Protein AF-A0A934IL22-F1 (afdb_monomer_lite)

Structure (mmCIF, N/CA/C/O backbone):
data_AF-A0A934IL22-F1
#
_entry.id   AF-A0A934IL22-F1
#
loop_
_atom_site.group_PDB
_atom_site.id
_atom_site.type_symbol
_atom_site.label_atom_id
_atom_site.label_alt_id
_atom_site.label_comp_id
_atom_site.label_asym_id
_atom_site.label_entity_id
_atom_site.label_seq_id
_atom_site.pdbx_PDB_ins_code
_atom_site.Cartn_x
_atom_site.Cartn_y
_atom_site.Cartn_z
_atom_site.occupancy
_atom_site.B_iso_or_equiv
_atom_site.auth_seq_id
_atom_site.auth_comp_id
_atom_site.auth_asym_id
_atom_site.auth_atom_id
_atom_site.pdbx_PDB_model_num
ATOM 1 N N . MET A 1 1 ? 24.265 -14.002 3.314 1.00 48.09 1 MET A N 1
ATOM 2 C CA . MET A 1 1 ? 24.593 -12.828 2.466 1.00 48.09 1 MET A CA 1
ATOM 3 C C . MET A 1 1 ? 25.956 -12.951 1.772 1.00 48.09 1 MET A C 1
ATOM 5 O O . MET A 1 1 ? 25.977 -12.893 0.552 1.00 48.09 1 MET A O 1
ATOM 9 N N . GLN A 1 2 ? 27.071 -13.198 2.483 1.00 45.34 2 GLN A N 1
ATOM 10 C CA . GLN A 1 2 ? 28.374 -13.521 1.853 1.00 45.34 2 GLN A CA 1
ATOM 11 C C . GLN A 1 2 ? 28.304 -14.741 0.919 1.00 45.34 2 GLN A C 1
ATOM 13 O O . GLN A 1 2 ? 28.899 -14.715 -0.148 1.00 45.34 2 GLN A O 1
ATOM 18 N N . LEU A 1 3 ? 27.494 -15.749 1.262 1.00 48.72 3 LEU A N 1
ATOM 19 C CA . LEU A 1 3 ? 27.274 -16.942 0.437 1.00 48.72 3 LEU A CA 1
ATOM 20 C C . LEU A 1 3 ? 26.766 -16.631 -0.985 1.00 48.72 3 LEU A C 1
ATOM 22 O O . LEU A 1 3 ? 27.136 -17.321 -1.919 1.00 48.72 3 LEU A O 1
ATOM 26 N N . VAL A 1 4 ? 25.944 -15.588 -1.161 1.00 52.88 4 VAL A N 1
ATOM 27 C CA . VAL A 1 4 ? 25.377 -15.212 -2.473 1.00 52.88 4 VAL A CA 1
ATOM 28 C C . VAL A 1 4 ? 26.446 -14.586 -3.356 1.00 52.88 4 VAL A C 1
ATOM 30 O O . VAL A 1 4 ? 26.585 -14.950 -4.514 1.00 52.88 4 VAL A O 1
ATOM 33 N N . LEU A 1 5 ? 27.239 -13.676 -2.787 1.00 53.53 5 LEU A N 1
ATOM 34 C CA . LEU A 1 5 ? 28.372 -13.072 -3.486 1.00 53.53 5 LEU A CA 1
ATOM 35 C C . LEU A 1 5 ? 29.451 -14.119 -3.793 1.00 53.53 5 LEU A C 1
ATOM 37 O O . LEU A 1 5 ? 30.039 -14.072 -4.864 1.00 53.53 5 LEU A O 1
ATOM 41 N N . LEU A 1 6 ? 29.656 -15.094 -2.899 1.00 52.53 6 LEU A N 1
ATOM 42 C CA . LEU A 1 6 ? 30.545 -16.236 -3.117 1.00 52.53 6 LEU A CA 1
ATOM 43 C C . LEU A 1 6 ? 30.016 -17.198 -4.189 1.00 52.53 6 LEU A C 1
ATOM 45 O O . LEU A 1 6 ? 30.806 -17.669 -4.991 1.00 52.53 6 LEU A O 1
ATOM 49 N N . LEU A 1 7 ? 28.706 -17.457 -4.254 1.00 57.16 7 LEU A N 1
ATOM 50 C CA . LEU A 1 7 ? 28.081 -18.263 -5.311 1.00 57.16 7 LEU A CA 1
ATOM 51 C C . LEU A 1 7 ? 28.159 -17.568 -6.671 1.00 57.16 7 LEU A C 1
ATOM 53 O O . LEU A 1 7 ? 28.511 -18.207 -7.654 1.00 57.16 7 LEU A O 1
ATOM 57 N N . LEU A 1 8 ? 27.896 -16.260 -6.724 1.00 55.22 8 LEU A N 1
ATOM 58 C CA . LEU A 1 8 ? 28.076 -15.469 -7.941 1.00 55.22 8 LEU A CA 1
ATOM 59 C C . LEU A 1 8 ? 29.547 -15.443 -8.377 1.00 55.22 8 LEU A C 1
ATOM 61 O O . LEU A 1 8 ? 29.823 -15.601 -9.559 1.00 55.22 8 LEU A O 1
ATOM 65 N N . ALA A 1 9 ? 30.489 -15.312 -7.438 1.00 52.12 9 ALA A N 1
ATOM 66 C CA . ALA A 1 9 ? 31.923 -15.368 -7.721 1.00 52.12 9 ALA A CA 1
ATOM 67 C C . ALA A 1 9 ? 32.401 -16.775 -8.133 1.00 52.12 9 ALA A C 1
ATOM 69 O O . ALA A 1 9 ? 33.279 -16.892 -8.983 1.00 52.12 9 ALA A O 1
ATOM 70 N N . ALA A 1 10 ? 31.818 -17.838 -7.570 1.00 56.34 10 ALA A N 1
ATOM 71 C CA . ALA A 1 10 ? 32.121 -19.225 -7.920 1.00 56.34 10 ALA A CA 1
ATOM 72 C C . ALA A 1 10 ? 31.574 -19.599 -9.306 1.00 56.34 10 ALA A C 1
ATOM 74 O O . ALA A 1 10 ? 32.264 -20.264 -10.070 1.00 56.34 10 ALA A O 1
ATOM 75 N N . LEU A 1 11 ? 30.378 -19.118 -9.662 1.00 58.38 11 LEU A N 1
ATOM 76 C CA . LEU A 1 11 ? 29.812 -19.232 -11.013 1.00 58.38 11 LEU A CA 1
ATOM 77 C C . LEU A 1 11 ? 30.555 -18.350 -12.034 1.00 58.38 11 LEU A C 1
ATOM 79 O O . LEU A 1 11 ? 30.524 -18.627 -13.228 1.00 58.38 11 LEU A O 1
ATOM 83 N N . TRP A 1 12 ? 31.241 -17.300 -11.569 1.00 50.34 12 TRP A N 1
ATOM 84 C CA . TRP A 1 12 ? 32.085 -16.414 -12.379 1.00 50.34 12 TRP A CA 1
ATOM 85 C C . TRP A 1 12 ? 33.513 -16.933 -12.588 1.00 50.34 12 TRP A C 1
ATOM 87 O O . TRP A 1 12 ? 34.281 -16.293 -13.307 1.00 50.34 12 TRP A O 1
ATOM 97 N N . GLN A 1 13 ? 33.888 -18.100 -12.045 1.00 51.50 13 GLN A N 1
ATOM 98 C CA . GLN A 1 13 ? 35.025 -18.832 -12.605 1.00 51.50 13 GLN A CA 1
ATOM 99 C C . GLN A 1 13 ? 34.630 -19.262 -14.020 1.00 51.50 13 GLN A C 1
ATOM 101 O O . GLN A 1 13 ? 34.059 -20.326 -14.241 1.00 51.50 13 GLN A O 1
ATOM 106 N N . GLY A 1 14 ? 34.836 -18.337 -14.960 1.00 44.56 14 GLY A N 1
ATOM 107 C CA . GLY A 1 14 ? 34.464 -18.462 -16.354 1.00 44.56 14 GLY A CA 1
ATOM 108 C C . GLY A 1 14 ? 35.185 -19.627 -17.027 1.00 44.56 14 GLY A C 1
ATOM 109 O O . GLY A 1 14 ? 35.923 -20.371 -16.381 1.00 44.56 14 GLY A O 1
ATOM 110 N N . PRO A 1 15 ? 35.000 -19.788 -18.343 1.00 43.44 15 PRO A N 1
ATOM 111 C CA . PRO A 1 15 ? 35.630 -20.847 -19.109 1.00 43.44 15 PRO A CA 1
ATOM 112 C C . PRO A 1 15 ? 37.136 -20.572 -19.196 1.00 43.44 15 PRO A C 1
ATOM 114 O O . PRO A 1 15 ? 37.643 -20.100 -20.210 1.00 43.44 15 PRO A O 1
ATOM 117 N N . THR A 1 16 ? 37.891 -20.871 -18.142 1.00 44.62 16 THR A N 1
ATOM 118 C CA . THR A 1 16 ? 39.264 -21.303 -18.352 1.00 44.62 16 THR A CA 1
ATOM 119 C C . THR A 1 16 ? 39.123 -22.547 -19.222 1.00 44.62 16 THR A C 1
ATOM 121 O O . THR A 1 16 ? 38.322 -23.427 -18.920 1.00 44.62 16 THR A O 1
ATOM 124 N N . GLY A 1 17 ? 39.764 -22.551 -20.391 1.00 45.19 17 GLY A N 1
ATOM 125 C CA . GLY A 1 17 ? 39.575 -23.528 -21.473 1.00 45.19 17 GLY A CA 1
ATOM 126 C C . GLY A 1 17 ? 39.988 -24.967 -21.140 1.00 45.19 17 GLY A C 1
ATOM 127 O O . GLY A 1 17 ? 40.433 -25.699 -22.015 1.00 45.19 17 GLY A O 1
ATOM 128 N N . ILE A 1 18 ? 39.857 -25.373 -19.884 1.00 45.88 18 ILE A N 1
ATOM 129 C CA . ILE A 1 18 ? 39.982 -26.731 -19.401 1.00 45.88 18 ILE A CA 1
ATOM 130 C C . ILE A 1 18 ? 38.549 -27.223 -19.225 1.00 45.88 18 ILE A C 1
ATOM 132 O O . ILE A 1 18 ? 37.890 -26.949 -18.223 1.00 45.88 18 ILE A O 1
ATOM 136 N N . ALA A 1 19 ? 38.039 -27.907 -20.248 1.00 49.69 19 ALA A N 1
ATOM 137 C CA . ALA A 1 19 ? 36.803 -28.661 -20.135 1.00 49.69 19 ALA A CA 1
ATOM 138 C C . ALA A 1 19 ? 37.036 -29.791 -19.127 1.00 49.69 19 ALA A C 1
ATOM 140 O O . ALA A 1 19 ? 37.447 -30.886 -19.498 1.00 49.69 19 ALA A O 1
ATOM 141 N N . ASP A 1 20 ? 36.828 -29.503 -17.844 1.00 59.88 20 ASP A N 1
ATOM 142 C CA . ASP A 1 20 ? 36.813 -30.527 -16.815 1.00 59.88 20 ASP A CA 1
ATOM 143 C C . ASP A 1 20 ? 35.607 -31.446 -17.101 1.00 59.88 20 ASP A C 1
ATOM 145 O O . ASP A 1 20 ? 34.454 -30.988 -17.065 1.00 59.88 20 ASP A O 1
ATOM 149 N N . PRO A 1 21 ? 35.835 -32.733 -17.420 1.00 60.12 21 PRO A N 1
ATOM 150 C CA . PRO A 1 21 ? 34.756 -33.666 -17.714 1.00 60.12 21 PRO A CA 1
ATOM 151 C C . PRO A 1 21 ? 33.784 -33.827 -16.535 1.00 60.12 21 PRO A C 1
ATOM 153 O O . PRO A 1 21 ? 32.601 -34.094 -16.754 1.00 60.12 21 PRO A O 1
ATOM 156 N N . GLY A 1 22 ? 34.231 -33.585 -15.298 1.00 55.22 22 GLY A N 1
ATOM 157 C CA . GLY A 1 22 ? 33.376 -33.542 -14.114 1.00 55.22 22 GLY A CA 1
ATOM 158 C C . GLY A 1 22 ? 32.386 -32.375 -14.136 1.00 55.22 22 GLY A C 1
ATOM 159 O O . GLY A 1 22 ? 31.207 -32.557 -13.824 1.00 55.22 22 GLY A O 1
ATOM 160 N N . VAL A 1 23 ? 32.817 -31.194 -14.587 1.00 55.00 23 VAL A N 1
ATOM 161 C CA . VAL A 1 23 ? 31.949 -30.011 -14.731 1.00 55.00 23 VAL A CA 1
ATOM 162 C C . VAL A 1 23 ? 30.962 -30.195 -15.885 1.00 55.00 23 VAL A C 1
ATOM 164 O O . VAL A 1 23 ? 29.787 -29.848 -15.752 1.00 55.00 23 VAL A O 1
ATOM 167 N N . ALA A 1 24 ? 31.393 -30.796 -16.997 1.00 55.09 24 ALA A N 1
ATOM 168 C CA . ALA A 1 24 ? 30.514 -31.111 -18.124 1.00 55.09 24 ALA A CA 1
ATOM 169 C C . ALA A 1 24 ? 29.424 -32.133 -17.744 1.00 55.09 24 ALA A C 1
ATOM 171 O O . ALA A 1 24 ? 28.245 -31.924 -18.040 1.00 55.09 24 ALA A O 1
ATOM 172 N N . ALA A 1 25 ? 29.790 -33.200 -17.025 1.00 58.78 25 ALA A N 1
ATOM 173 C CA . ALA A 1 25 ? 28.846 -34.204 -16.537 1.00 58.78 25 ALA A CA 1
ATOM 174 C C . ALA A 1 25 ? 27.862 -33.628 -15.503 1.00 58.78 25 ALA A C 1
ATOM 176 O O . ALA A 1 25 ? 26.666 -33.928 -15.546 1.00 58.78 25 ALA A O 1
ATOM 177 N N . ALA A 1 26 ? 28.332 -32.752 -14.609 1.00 49.19 26 ALA A N 1
ATOM 178 C CA . ALA A 1 26 ? 27.467 -32.031 -13.680 1.00 49.19 26 ALA A CA 1
ATOM 179 C C . ALA A 1 26 ? 26.486 -31.110 -14.426 1.00 49.19 26 ALA A C 1
ATOM 181 O O . ALA A 1 26 ? 25.283 -31.171 -14.175 1.00 49.19 26 ALA A O 1
ATOM 182 N N . ARG A 1 27 ? 26.957 -30.321 -15.402 1.00 57.59 27 ARG A N 1
ATOM 183 C CA . ARG A 1 27 ? 26.096 -29.464 -16.238 1.00 57.59 27 ARG A CA 1
ATOM 184 C C . ARG A 1 27 ? 25.011 -30.261 -16.959 1.00 57.59 27 ARG A C 1
ATOM 186 O O . ARG A 1 27 ? 23.851 -29.864 -16.916 1.00 57.59 27 ARG A O 1
ATOM 193 N N . ALA A 1 28 ? 25.356 -31.405 -17.552 1.00 62.66 28 ALA A N 1
ATOM 194 C CA . ALA A 1 28 ? 24.383 -32.281 -18.205 1.00 62.66 28 ALA A CA 1
ATOM 195 C C . ALA A 1 28 ? 23.331 -32.816 -17.217 1.00 62.66 28 ALA A C 1
ATOM 197 O O . ALA A 1 28 ? 22.137 -32.817 -17.514 1.00 62.66 28 ALA A O 1
ATOM 198 N N . ARG A 1 29 ? 23.755 -33.200 -16.006 1.00 58.91 29 ARG A N 1
ATOM 199 C CA . ARG A 1 29 ? 22.866 -33.707 -14.950 1.00 58.91 29 ARG A CA 1
ATOM 200 C C . ARG A 1 29 ? 21.913 -32.641 -14.396 1.00 58.91 29 ARG A C 1
ATOM 202 O O . ARG A 1 29 ? 20.808 -32.979 -13.978 1.00 58.91 29 ARG A O 1
ATOM 209 N N . PHE A 1 30 ? 22.316 -31.371 -14.406 1.00 52.72 30 PHE A N 1
ATOM 210 C CA . PHE A 1 30 ? 21.510 -30.254 -13.902 1.00 52.72 30 PHE A CA 1
ATOM 211 C C . PHE A 1 30 ? 20.788 -29.448 -14.992 1.00 52.72 30 PHE A C 1
ATOM 213 O O . PHE A 1 30 ? 20.006 -28.565 -14.654 1.00 52.72 30 PHE A O 1
ATOM 220 N N . ALA A 1 31 ? 20.960 -29.771 -16.277 1.00 63.50 31 ALA A N 1
ATOM 221 C CA . ALA A 1 31 ? 20.371 -29.022 -17.390 1.00 63.50 31 ALA A CA 1
ATOM 222 C C . ALA A 1 31 ? 18.834 -28.907 -17.323 1.00 63.50 31 ALA A C 1
ATOM 224 O O . ALA A 1 31 ? 18.296 -27.811 -17.467 1.00 63.50 31 ALA A O 1
ATOM 225 N N . ALA A 1 32 ? 18.113 -30.001 -17.052 1.00 64.81 32 ALA A N 1
ATOM 226 C CA . ALA A 1 32 ? 16.648 -29.977 -16.946 1.00 64.81 32 ALA A CA 1
ATOM 227 C C . ALA A 1 32 ? 16.135 -29.215 -15.697 1.00 64.81 32 ALA A C 1
ATOM 229 O O . ALA A 1 32 ? 15.224 -28.389 -15.834 1.00 64.81 32 ALA A O 1
ATOM 230 N N . PRO A 1 33 ? 16.729 -29.398 -14.497 1.00 67.12 33 PRO A N 1
ATOM 231 C CA . PRO A 1 33 ? 16.473 -28.527 -13.350 1.00 67.12 33 PRO A CA 1
ATOM 232 C C . PRO A 1 33 ? 16.759 -27.045 -13.621 1.00 67.12 33 PRO A C 1
ATOM 234 O O . PRO A 1 33 ? 15.955 -26.206 -13.229 1.00 67.12 33 PRO A O 1
ATOM 237 N N . ILE A 1 34 ? 17.851 -26.716 -14.322 1.00 64.12 34 ILE A N 1
ATOM 238 C CA . ILE A 1 34 ? 18.216 -25.336 -14.682 1.00 64.12 34 ILE A CA 1
ATOM 239 C C . ILE A 1 34 ? 17.216 -24.749 -15.678 1.00 64.12 34 ILE A C 1
ATOM 241 O O . ILE A 1 34 ? 16.794 -23.616 -15.494 1.00 64.12 34 ILE A O 1
ATOM 245 N N . ALA A 1 35 ? 16.778 -25.501 -16.690 1.00 66.81 35 ALA A N 1
ATOM 246 C CA . ALA A 1 35 ? 15.762 -25.040 -17.638 1.00 66.81 35 ALA A CA 1
ATOM 247 C C . ALA A 1 35 ? 14.411 -24.789 -16.948 1.00 66.81 35 ALA A C 1
ATOM 249 O O . ALA A 1 35 ? 13.771 -23.763 -17.170 1.00 66.81 35 ALA A O 1
ATOM 250 N N . THR A 1 36 ? 14.013 -25.682 -16.038 1.00 70.06 36 THR A N 1
ATOM 251 C CA . THR A 1 36 ? 12.807 -25.505 -15.216 1.00 70.06 36 THR A CA 1
ATOM 252 C C . THR A 1 36 ? 12.945 -24.290 -14.302 1.00 70.06 36 THR A C 1
ATOM 254 O O . THR A 1 36 ? 12.018 -23.490 -14.188 1.00 70.06 36 THR A O 1
ATOM 257 N N . ALA A 1 37 ? 14.106 -24.117 -13.672 1.00 66.25 37 ALA A N 1
ATOM 258 C CA . ALA A 1 37 ? 14.410 -22.963 -12.842 1.00 66.25 37 ALA A CA 1
ATOM 259 C C . ALA A 1 37 ? 14.460 -21.665 -13.652 1.00 66.25 37 ALA A C 1
ATOM 261 O O . ALA A 1 37 ? 14.002 -20.648 -13.158 1.00 66.25 37 ALA A O 1
ATOM 262 N N . ALA A 1 38 ? 14.948 -21.692 -14.891 1.00 64.94 38 ALA A N 1
ATOM 263 C CA . ALA A 1 38 ? 14.977 -20.551 -15.795 1.00 64.94 38 ALA A CA 1
ATOM 264 C C . ALA A 1 38 ? 13.577 -20.151 -16.246 1.00 64.94 38 ALA A C 1
ATOM 266 O O . ALA A 1 38 ? 13.278 -18.964 -16.262 1.00 64.94 38 ALA A O 1
ATOM 267 N N . GLU A 1 39 ? 12.694 -21.114 -16.517 1.00 68.25 39 GLU A N 1
ATOM 268 C CA . GLU A 1 39 ? 11.278 -20.838 -16.767 1.00 68.25 39 GLU A CA 1
ATOM 269 C C . GLU A 1 39 ? 10.617 -20.190 -15.551 1.00 68.25 39 GLU A C 1
ATOM 271 O O . GLU A 1 39 ? 9.936 -19.177 -15.684 1.00 68.25 39 GLU A O 1
ATOM 276 N N . HIS A 1 40 ? 10.849 -20.739 -14.357 1.00 64.62 40 HIS A N 1
ATOM 277 C CA . HIS A 1 40 ? 10.337 -20.159 -13.118 1.00 64.62 40 HIS A CA 1
ATOM 278 C C . HIS A 1 40 ? 10.937 -18.784 -12.853 1.00 64.62 40 HIS A C 1
ATOM 280 O O . HIS A 1 40 ? 10.209 -17.891 -12.461 1.00 64.62 40 HIS A O 1
ATOM 286 N N . CYS A 1 41 ? 12.228 -18.589 -13.108 1.00 64.69 41 CYS A N 1
ATOM 287 C CA . CYS A 1 41 ? 12.914 -17.331 -12.862 1.00 64.69 41 CYS A CA 1
ATOM 288 C C . CYS A 1 41 ? 12.480 -16.251 -13.837 1.00 64.69 41 CYS A C 1
ATOM 290 O O . CYS A 1 41 ? 12.250 -15.115 -13.443 1.00 64.69 41 CYS A O 1
ATOM 292 N N . ARG A 1 42 ? 12.324 -16.617 -15.107 1.00 63.94 42 ARG A N 1
ATOM 293 C CA . ARG A 1 42 ? 11.777 -15.752 -16.138 1.00 63.94 42 ARG A CA 1
ATOM 294 C C . ARG A 1 42 ? 10.341 -15.396 -15.793 1.00 63.94 42 ARG A C 1
ATOM 296 O O . ARG A 1 42 ? 10.046 -14.218 -15.701 1.00 63.94 42 ARG A O 1
ATOM 303 N N . ARG A 1 43 ? 9.495 -16.373 -15.449 1.00 60.56 43 ARG A N 1
ATOM 304 C CA . ARG A 1 43 ? 8.142 -16.101 -14.948 1.00 60.56 43 ARG A CA 1
ATOM 305 C C . ARG A 1 43 ? 8.132 -15.281 -13.673 1.00 60.56 43 ARG A C 1
ATOM 307 O O . ARG A 1 43 ? 7.268 -14.446 -13.568 1.00 60.56 43 ARG A O 1
ATOM 314 N N . ASP A 1 44 ? 9.030 -15.476 -12.719 1.00 57.78 44 ASP A N 1
ATOM 315 C CA . ASP A 1 44 ? 9.044 -14.724 -11.458 1.00 57.78 44 ASP A CA 1
ATOM 316 C C . ASP A 1 44 ? 9.653 -13.318 -11.635 1.00 57.78 44 ASP A C 1
ATOM 318 O O . ASP A 1 44 ? 9.295 -12.406 -10.896 1.00 57.78 44 ASP A O 1
ATOM 322 N N . GLY A 1 45 ? 10.538 -13.120 -12.617 1.00 50.94 45 GLY A N 1
ATOM 323 C CA . GLY A 1 45 ? 11.104 -11.820 -12.988 1.00 50.94 45 GLY A CA 1
ATOM 324 C C . GLY A 1 45 ? 10.263 -11.022 -13.993 1.00 50.94 45 GLY A C 1
ATOM 325 O O . GLY A 1 45 ? 10.366 -9.794 -14.013 1.00 50.94 45 GLY A O 1
ATOM 326 N N . GLU A 1 46 ? 9.448 -11.704 -14.806 1.00 41.34 46 GLU A N 1
ATOM 327 C CA . GLU A 1 46 ? 8.435 -11.147 -15.719 1.00 41.34 46 GLU A CA 1
ATOM 328 C C . GLU A 1 46 ? 7.066 -11.008 -15.036 1.00 41.34 46 GLU A C 1
ATOM 330 O O . GLU A 1 46 ? 6.305 -10.103 -15.376 1.00 41.34 46 GLU A O 1
ATOM 335 N N . ALA A 1 47 ? 6.734 -11.868 -14.066 1.00 34.34 47 ALA A N 1
ATOM 336 C CA . ALA A 1 47 ? 5.503 -11.742 -13.301 1.00 34.34 47 ALA A CA 1
ATOM 337 C C . ALA A 1 47 ? 5.569 -10.470 -12.461 1.00 34.34 47 ALA A C 1
ATOM 339 O O . ALA A 1 47 ? 6.588 -10.194 -11.819 1.00 34.34 47 ALA A O 1
ATOM 340 N N . PRO A 1 48 ? 4.457 -9.726 -12.373 1.00 38.03 48 PRO A N 1
ATOM 341 C CA . PRO A 1 48 ? 4.304 -8.700 -11.364 1.00 38.03 48 PRO A CA 1
ATOM 342 C C . PRO A 1 48 ? 4.236 -9.404 -10.005 1.00 38.03 48 PRO A C 1
ATOM 344 O O . PRO A 1 48 ? 3.171 -9.758 -9.522 1.00 38.03 48 PRO A O 1
ATOM 347 N N . ARG A 1 49 ? 5.384 -9.683 -9.392 1.00 38.94 49 ARG A N 1
ATOM 348 C CA . ARG A 1 49 ? 5.478 -10.095 -7.994 1.00 38.94 49 ARG A CA 1
ATOM 349 C C . ARG A 1 49 ? 6.433 -9.144 -7.308 1.00 38.94 49 ARG A C 1
ATOM 351 O O . ARG A 1 49 ? 7.642 -9.208 -7.496 1.00 38.94 49 ARG A O 1
ATOM 358 N N . GLY A 1 50 ? 5.848 -8.236 -6.532 1.00 37.56 50 GLY A N 1
ATOM 359 C CA . GLY A 1 50 ? 6.604 -7.398 -5.616 1.00 37.56 50 GLY A CA 1
ATOM 360 C C . GLY A 1 50 ? 7.282 -6.193 -6.239 1.00 37.56 50 GLY A C 1
ATOM 361 O O . GLY A 1 50 ? 8.448 -5.954 -5.939 1.00 37.56 50 GLY A O 1
ATOM 362 N N . THR A 1 51 ? 6.598 -5.397 -7.062 1.00 34.47 51 THR A N 1
ATOM 363 C CA . THR A 1 51 ? 7.142 -4.067 -7.354 1.00 34.47 51 THR A CA 1
ATOM 364 C C . THR A 1 51 ? 6.975 -3.199 -6.119 1.00 34.47 51 THR A C 1
ATOM 366 O O . THR A 1 51 ? 5.880 -2.785 -5.736 1.00 34.47 51 THR A O 1
ATOM 369 N N . GLY A 1 52 ? 8.099 -3.048 -5.416 1.00 33.81 52 GLY A N 1
ATOM 370 C CA . GLY A 1 52 ? 8.249 -2.158 -4.284 1.00 33.81 52 GLY A CA 1
ATOM 371 C C . GLY A 1 52 ? 7.796 -0.770 -4.694 1.00 33.81 52 GLY A C 1
ATOM 372 O O . GLY A 1 52 ? 8.400 -0.141 -5.563 1.00 33.81 52 GLY A O 1
ATOM 373 N N . GLY A 1 53 ? 6.713 -0.293 -4.094 1.00 26.14 53 GLY A N 1
ATOM 374 C CA . GLY A 1 53 ? 6.406 1.111 -4.220 1.00 26.14 53 GLY A CA 1
ATOM 375 C C . GLY A 1 53 ? 7.355 1.903 -3.346 1.00 26.14 53 GLY A C 1
ATOM 376 O O . GLY A 1 53 ? 7.804 1.489 -2.277 1.00 26.14 53 GLY A O 1
ATOM 377 N N . PHE A 1 54 ? 7.668 3.079 -3.852 1.00 33.22 54 PHE A N 1
ATOM 378 C CA . PHE A 1 54 ? 8.262 4.127 -3.066 1.00 33.22 54 PHE A CA 1
ATOM 379 C C . PHE A 1 54 ? 7.291 5.302 -3.099 1.00 33.22 54 PHE A C 1
ATOM 381 O O . PHE A 1 54 ? 7.262 6.033 -4.089 1.00 33.22 54 PHE A O 1
ATOM 388 N N . ALA A 1 55 ? 6.574 5.521 -2.000 1.00 27.09 55 ALA A N 1
ATOM 389 C CA . ALA A 1 55 ? 6.244 6.872 -1.555 1.00 27.09 55 ALA A CA 1
ATOM 390 C C . ALA A 1 55 ? 7.177 7.305 -0.408 1.00 27.09 55 ALA A C 1
ATOM 392 O O . ALA A 1 55 ? 7.607 8.451 -0.416 1.00 27.09 55 ALA A O 1
ATOM 393 N N . PHE A 1 56 ? 7.634 6.403 0.478 1.00 28.84 56 PHE A N 1
ATOM 394 C CA . PHE A 1 56 ? 8.595 6.751 1.539 1.00 28.84 56 PHE A CA 1
ATOM 395 C C . PHE A 1 56 ? 9.543 5.586 1.918 1.00 28.84 56 PHE A C 1
ATOM 397 O O . PHE A 1 56 ? 9.152 4.647 2.600 1.00 28.84 56 PHE A O 1
ATOM 404 N N . GLY A 1 57 ? 10.830 5.677 1.542 1.00 25.55 57 GLY A N 1
ATOM 405 C CA . GLY A 1 57 ? 11.925 4.836 2.076 1.00 25.55 57 GLY A CA 1
ATOM 406 C C . GLY A 1 57 ? 12.000 3.366 1.604 1.00 25.55 57 GLY A C 1
ATOM 407 O O . GLY A 1 57 ? 11.001 2.737 1.289 1.00 25.55 57 GLY A O 1
ATOM 408 N N . ARG A 1 58 ? 13.223 2.811 1.538 1.00 32.12 58 ARG A N 1
ATOM 409 C CA . ARG A 1 58 ? 13.550 1.451 1.033 1.00 32.12 58 ARG A CA 1
ATOM 410 C C . ARG A 1 58 ? 12.829 0.312 1.791 1.00 32.12 58 ARG A C 1
ATOM 412 O O . ARG A 1 58 ? 12.803 0.370 3.025 1.00 32.12 58 ARG A O 1
ATOM 419 N N . ALA A 1 59 ? 12.418 -0.762 1.089 1.00 36.69 59 ALA A N 1
ATOM 420 C CA . ALA A 1 59 ? 13.124 -2.070 1.077 1.00 36.69 59 ALA A CA 1
ATOM 421 C C . ALA A 1 59 ? 12.301 -3.280 0.532 1.00 36.69 59 ALA A C 1
ATOM 423 O O . ALA A 1 59 ? 11.369 -3.760 1.167 1.00 36.69 59 ALA A O 1
ATOM 424 N N . ASP A 1 60 ? 12.700 -3.812 -0.628 1.00 38.94 60 ASP A N 1
ATOM 425 C CA . ASP A 1 60 ? 13.262 -5.153 -0.927 1.00 38.94 60 ASP A CA 1
ATOM 426 C C . ASP A 1 60 ? 13.092 -6.378 0.030 1.00 38.94 60 ASP A C 1
ATOM 428 O O . ASP A 1 60 ? 13.953 -7.258 0.023 1.00 38.94 60 ASP A O 1
ATOM 432 N N . HIS A 1 61 ? 12.026 -6.540 0.832 1.00 36.06 61 HIS A N 1
ATOM 433 C CA . HIS A 1 61 ? 11.912 -7.713 1.743 1.00 36.06 61 HIS A CA 1
ATOM 434 C C . HIS A 1 61 ? 11.073 -8.917 1.264 1.00 36.06 61 HIS A C 1
ATOM 436 O O . HIS A 1 61 ? 11.076 -9.941 1.948 1.00 36.06 61 HIS A O 1
ATOM 442 N N . GLN A 1 62 ? 10.439 -8.908 0.083 1.00 36.97 62 GLN A N 1
ATOM 443 C CA . GLN A 1 62 ? 9.681 -10.093 -0.375 1.00 36.97 62 GLN A CA 1
ATOM 444 C C . GLN A 1 62 ? 10.546 -11.337 -0.655 1.00 36.97 62 GLN A C 1
ATOM 446 O O . GLN A 1 62 ? 10.040 -12.455 -0.572 1.00 36.97 62 GLN A O 1
ATOM 451 N N . ILE A 1 63 ? 11.851 -11.192 -0.918 1.00 37.84 63 ILE A N 1
ATOM 452 C CA . ILE A 1 63 ? 12.733 -12.356 -1.126 1.00 37.84 63 ILE A CA 1
ATOM 453 C C . ILE A 1 63 ? 13.142 -13.023 0.197 1.00 37.84 63 ILE A C 1
ATOM 455 O O . ILE A 1 63 ? 13.508 -14.196 0.199 1.00 37.84 63 ILE A O 1
ATOM 459 N N . ALA A 1 64 ? 12.985 -12.359 1.346 1.00 35.62 64 ALA A N 1
ATOM 460 C CA . ALA A 1 64 ? 13.204 -13.014 2.637 1.00 35.62 64 ALA A CA 1
ATOM 461 C C . ALA A 1 64 ? 12.162 -14.118 2.923 1.00 35.62 64 ALA A C 1
ATOM 463 O O . ALA A 1 64 ? 12.458 -15.056 3.659 1.00 35.62 64 ALA A O 1
ATOM 464 N N . ALA A 1 65 ? 10.977 -14.039 2.301 1.00 38.91 65 ALA A N 1
ATOM 465 C CA . ALA A 1 65 ? 9.934 -15.065 2.360 1.00 38.91 65 ALA A CA 1
ATOM 466 C C . ALA A 1 65 ? 9.966 -16.047 1.169 1.00 38.91 65 ALA A C 1
ATOM 468 O O . ALA A 1 65 ? 9.178 -16.994 1.129 1.00 38.91 65 ALA A O 1
ATOM 469 N N . TYR A 1 66 ? 10.871 -15.858 0.199 1.00 44.81 66 TYR A N 1
ATOM 470 C CA . TYR A 1 66 ? 11.110 -16.862 -0.835 1.00 44.81 66 TYR A CA 1
ATOM 471 C C . TYR A 1 66 ? 11.826 -18.057 -0.194 1.00 44.81 66 TYR A C 1
ATOM 473 O O . TYR A 1 66 ? 12.861 -17.861 0.451 1.00 44.81 66 TYR A O 1
ATOM 481 N N . PRO A 1 67 ? 11.343 -19.301 -0.384 1.00 56.41 67 PRO A N 1
ATOM 482 C CA . PRO A 1 67 ? 12.083 -20.477 0.049 1.00 56.41 67 PRO A CA 1
ATOM 483 C C . PRO A 1 67 ? 13.509 -20.377 -0.476 1.00 56.41 67 PRO A C 1
ATOM 485 O O . PRO A 1 67 ? 13.703 -20.044 -1.651 1.00 56.41 67 PRO A O 1
ATOM 488 N N . ALA A 1 68 ? 14.504 -20.660 0.369 1.00 59.66 68 ALA A N 1
ATOM 489 C CA . ALA A 1 68 ? 15.894 -20.444 -0.014 1.00 59.66 68 ALA A CA 1
ATOM 490 C C . ALA A 1 68 ? 16.271 -21.168 -1.328 1.00 59.66 68 ALA A C 1
ATOM 492 O O . ALA A 1 68 ? 17.091 -20.729 -2.130 1.00 59.66 68 ALA A O 1
ATOM 493 N N . THR A 1 69 ? 15.572 -22.268 -1.574 1.00 62.19 69 THR A N 1
ATOM 494 C CA . THR A 1 69 ? 15.635 -23.098 -2.768 1.00 62.19 69 THR A CA 1
ATOM 495 C C . THR A 1 69 ? 15.211 -22.382 -4.055 1.00 62.19 69 THR A C 1
ATOM 497 O O . THR A 1 69 ? 15.815 -22.632 -5.093 1.00 62.19 69 THR A O 1
ATOM 500 N N . ARG A 1 70 ? 14.231 -21.467 -4.028 1.00 63.84 70 ARG A N 1
ATOM 501 C CA . ARG A 1 70 ? 13.758 -20.757 -5.233 1.00 63.84 70 ARG A CA 1
ATOM 502 C C . ARG A 1 70 ? 14.688 -19.627 -5.672 1.00 63.84 70 ARG A C 1
ATOM 504 O O . ARG A 1 70 ? 14.917 -19.481 -6.868 1.00 63.84 70 ARG A O 1
ATOM 511 N N . TRP A 1 71 ? 15.275 -18.864 -4.745 1.00 64.25 71 TRP A N 1
ATOM 512 C CA . TRP A 1 71 ? 16.258 -17.841 -5.138 1.00 64.25 71 TRP A CA 1
ATOM 513 C C . TRP A 1 71 ? 17.553 -18.477 -5.653 1.00 64.25 71 TRP A C 1
ATOM 515 O O . TRP A 1 71 ? 18.114 -18.000 -6.636 1.00 64.25 71 TRP A O 1
ATOM 525 N N . LEU A 1 72 ? 17.988 -19.591 -5.051 1.00 66.94 72 LEU A N 1
ATOM 526 C CA . LEU A 1 72 ? 19.121 -20.379 -5.544 1.00 66.94 72 LEU A CA 1
ATOM 527 C C . LEU A 1 72 ? 18.856 -20.925 -6.949 1.00 66.94 72 LEU A C 1
ATOM 529 O O . LEU A 1 72 ? 19.733 -20.850 -7.806 1.00 66.94 72 LEU A O 1
ATOM 533 N N . ALA A 1 73 ? 17.639 -21.414 -7.203 1.00 69.88 73 ALA A N 1
ATOM 534 C CA . ALA A 1 73 ? 17.224 -21.863 -8.528 1.00 69.88 73 ALA A CA 1
ATOM 535 C C . ALA A 1 73 ? 17.289 -20.721 -9.561 1.00 69.88 73 ALA A C 1
ATOM 537 O O . ALA A 1 73 ? 17.803 -20.910 -10.661 1.00 69.88 73 ALA A O 1
ATOM 538 N N . CYS A 1 74 ? 16.863 -19.513 -9.189 1.00 67.25 74 CYS A N 1
ATOM 539 C CA . CYS A 1 74 ? 16.986 -18.332 -10.042 1.00 67.25 74 CYS A CA 1
ATOM 540 C C . CYS A 1 74 ? 18.433 -17.922 -10.332 1.00 67.25 74 CYS A C 1
ATOM 542 O O . CYS A 1 74 ? 18.763 -17.579 -11.462 1.00 67.25 74 CYS A O 1
ATOM 544 N N . LEU A 1 75 ? 19.315 -17.973 -9.332 1.00 69.50 75 LEU A N 1
ATOM 545 C CA . LEU A 1 75 ? 20.735 -17.696 -9.551 1.00 69.50 75 LEU A CA 1
ATOM 546 C C . LEU A 1 75 ? 21.386 -18.744 -10.454 1.00 69.50 75 LEU A C 1
ATOM 548 O O . LEU A 1 75 ? 22.210 -18.389 -11.287 1.00 69.50 75 LEU A O 1
ATOM 552 N N . ALA A 1 76 ? 20.983 -20.011 -10.347 1.00 72.56 76 ALA A N 1
ATOM 553 C CA . ALA A 1 76 ? 21.430 -21.059 -11.262 1.00 72.56 76 ALA A CA 1
ATOM 554 C C . ALA A 1 76 ? 20.939 -20.831 -12.707 1.00 72.56 76 ALA A C 1
ATOM 556 O O . ALA A 1 76 ? 21.587 -21.269 -13.656 1.00 72.56 76 ALA A O 1
ATOM 557 N N . ALA A 1 77 ? 19.832 -20.102 -12.894 1.00 72.69 77 ALA A N 1
ATOM 558 C CA . ALA A 1 77 ? 19.302 -19.754 -14.210 1.00 72.69 77 ALA A CA 1
ATOM 559 C C . ALA A 1 77 ? 20.105 -18.666 -14.952 1.00 72.69 77 ALA A C 1
ATOM 561 O O . ALA A 1 77 ? 19.846 -18.440 -16.131 1.00 72.69 77 ALA A O 1
ATOM 562 N N . VAL A 1 78 ? 21.106 -18.032 -14.325 1.00 74.62 78 VAL A N 1
ATOM 563 C CA . VAL A 1 78 ? 22.042 -17.098 -14.993 1.00 74.62 78 VAL A CA 1
ATOM 564 C C . VAL A 1 78 ? 22.768 -17.735 -16.188 1.00 74.62 78 VAL A C 1
ATOM 566 O O . VAL A 1 78 ? 23.147 -17.048 -17.141 1.00 74.62 78 VAL A O 1
ATOM 569 N N . GLU A 1 79 ? 22.931 -19.056 -16.183 1.00 75.81 79 GLU A N 1
ATOM 570 C CA . GLU A 1 79 ? 23.510 -19.796 -17.307 1.00 75.81 79 GLU A CA 1
ATOM 571 C C . GLU A 1 79 ? 22.626 -19.734 -18.569 1.00 75.81 79 GLU A C 1
ATOM 573 O O . GLU A 1 79 ? 23.129 -19.859 -19.683 1.00 75.81 79 GLU A O 1
ATOM 578 N N . VAL A 1 80 ? 21.320 -19.468 -18.424 1.00 78.19 80 VAL A N 1
ATOM 579 C CA . VAL A 1 80 ? 20.375 -19.312 -19.537 1.00 78.19 80 VAL A CA 1
ATOM 580 C C . VAL A 1 80 ? 20.293 -17.830 -19.925 1.00 78.19 80 VAL A C 1
ATOM 582 O O . VAL A 1 80 ? 19.731 -17.045 -19.160 1.00 78.19 80 VAL A O 1
ATOM 585 N N . PRO A 1 81 ? 20.779 -17.411 -21.115 1.00 79.06 81 PRO A N 1
ATOM 586 C CA . PRO A 1 81 ? 20.865 -15.994 -21.485 1.00 79.06 81 PRO A CA 1
ATOM 587 C C . PRO A 1 81 ? 19.554 -15.216 -21.327 1.00 79.06 81 PRO A C 1
ATOM 589 O O . PRO A 1 81 ? 19.554 -14.092 -20.837 1.00 79.06 81 PRO A O 1
ATOM 592 N N . GLN A 1 82 ? 18.434 -15.854 -21.669 1.00 73.06 82 GLN A N 1
ATOM 593 C CA . GLN A 1 82 ? 17.088 -15.279 -21.587 1.00 73.06 82 GLN A CA 1
ATOM 594 C C . GLN A 1 82 ? 16.613 -15.045 -20.141 1.00 73.06 82 GLN A C 1
ATOM 596 O O . GLN A 1 82 ? 15.775 -14.182 -19.908 1.00 73.06 82 GLN A O 1
ATOM 601 N N . ALA A 1 83 ? 17.141 -15.788 -19.163 1.00 71.69 83 ALA A N 1
ATOM 602 C CA . ALA A 1 83 ? 16.766 -15.664 -17.754 1.00 71.69 83 ALA A CA 1
ATOM 603 C C . ALA A 1 83 ? 17.698 -14.732 -16.961 1.00 71.69 83 ALA A C 1
ATOM 605 O O . ALA A 1 83 ? 17.384 -14.374 -15.825 1.00 71.69 83 ALA A O 1
ATOM 606 N N . ARG A 1 84 ? 18.826 -14.300 -17.542 1.00 80.56 84 ARG A N 1
ATOM 607 C CA . ARG A 1 84 ? 19.807 -13.450 -16.852 1.00 80.56 84 ARG A CA 1
ATOM 608 C C . ARG A 1 84 ? 19.232 -12.126 -16.343 1.00 80.56 84 ARG A C 1
ATOM 610 O O . ARG A 1 84 ? 19.487 -11.824 -15.178 1.00 80.56 84 ARG A O 1
ATOM 617 N N . PRO A 1 85 ? 18.425 -11.360 -17.107 1.00 72.94 85 PRO A N 1
ATOM 618 C CA . PRO A 1 85 ? 17.863 -10.108 -16.597 1.00 72.94 85 PRO A CA 1
ATOM 619 C C . PRO A 1 85 ? 17.003 -10.328 -15.345 1.00 72.94 85 PRO A C 1
ATOM 621 O O . PRO A 1 85 ? 17.146 -9.616 -14.349 1.00 72.94 85 PRO A O 1
ATOM 624 N N . ALA A 1 86 ? 16.170 -11.372 -15.362 1.00 70.31 86 ALA A N 1
ATOM 625 C CA . ALA A 1 86 ? 15.340 -11.765 -14.230 1.00 70.31 86 ALA A CA 1
ATOM 626 C C . ALA A 1 86 ? 16.183 -12.207 -13.023 1.00 70.31 86 ALA A C 1
ATOM 628 O O . ALA A 1 86 ? 15.954 -11.747 -11.905 1.00 70.31 86 ALA A O 1
ATOM 629 N N . ALA A 1 87 ? 17.205 -13.035 -13.246 1.00 74.94 87 ALA A N 1
ATOM 630 C CA . ALA A 1 87 ? 18.089 -13.513 -12.189 1.00 74.94 87 ALA A CA 1
ATOM 631 C C . ALA A 1 87 ? 18.896 -12.378 -11.538 1.00 74.94 87 ALA A C 1
ATOM 633 O O . ALA A 1 87 ? 19.012 -12.328 -10.313 1.00 74.94 87 ALA A O 1
ATOM 634 N N . VAL A 1 88 ? 19.403 -11.427 -12.331 1.00 77.81 88 VAL A N 1
ATOM 635 C CA . VAL A 1 88 ? 20.108 -10.233 -11.838 1.00 77.81 88 VAL A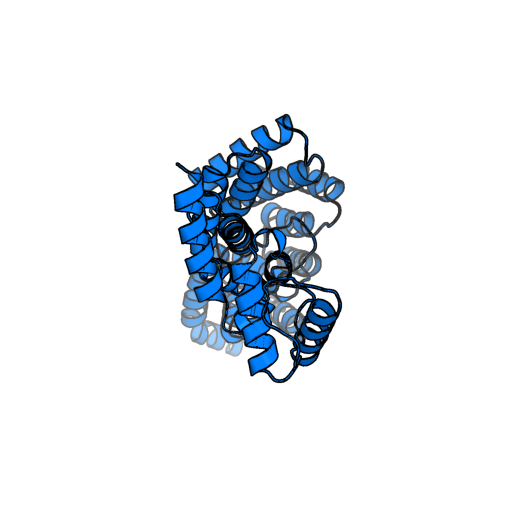 CA 1
ATOM 636 C C . VAL A 1 88 ? 19.166 -9.357 -11.012 1.00 77.81 88 VAL A C 1
ATOM 638 O O . VAL A 1 88 ? 19.543 -8.908 -9.928 1.00 77.81 88 VAL A O 1
ATOM 641 N N . ARG A 1 89 ? 17.923 -9.154 -11.465 1.00 72.38 89 ARG A N 1
ATOM 642 C CA . ARG A 1 89 ? 16.910 -8.407 -10.705 1.00 72.38 89 ARG A CA 1
ATOM 643 C C . ARG A 1 89 ? 16.600 -9.089 -9.369 1.00 72.38 89 ARG A C 1
ATOM 645 O O . ARG A 1 89 ? 16.622 -8.441 -8.325 1.00 72.38 89 ARG A O 1
ATOM 652 N N . ILE A 1 90 ? 16.389 -10.401 -9.380 1.00 70.31 90 ILE A N 1
ATOM 653 C CA . ILE A 1 90 ? 16.115 -11.187 -8.171 1.00 70.31 90 ILE A CA 1
ATOM 654 C C . ILE A 1 90 ? 17.311 -11.150 -7.217 1.00 70.31 90 ILE A C 1
ATOM 656 O O . ILE A 1 90 ? 17.130 -10.937 -6.022 1.00 70.31 90 ILE A O 1
ATOM 660 N N . ALA A 1 91 ? 18.540 -11.253 -7.722 1.00 73.12 91 ALA A N 1
ATOM 661 C CA . ALA A 1 91 ? 19.749 -11.106 -6.917 1.00 73.12 91 ALA A CA 1
ATOM 662 C C . ALA A 1 91 ? 19.870 -9.702 -6.294 1.00 73.12 91 ALA A C 1
ATOM 664 O O . ALA A 1 91 ? 20.253 -9.567 -5.127 1.00 73.12 91 ALA A O 1
ATOM 665 N N . ALA A 1 92 ? 19.530 -8.654 -7.048 1.00 72.06 92 ALA A N 1
ATOM 666 C CA . ALA A 1 92 ? 19.574 -7.268 -6.590 1.00 72.06 92 ALA A CA 1
ATOM 667 C C . ALA A 1 92 ? 18.632 -7.046 -5.402 1.00 72.06 92 ALA A C 1
ATOM 669 O O . ALA A 1 92 ? 19.063 -6.503 -4.381 1.00 72.06 92 ALA A O 1
ATOM 670 N N . ILE A 1 93 ? 17.402 -7.553 -5.512 1.00 65.12 93 ILE A N 1
ATOM 671 C CA . ILE A 1 93 ? 16.398 -7.518 -4.445 1.00 65.12 93 ILE A CA 1
ATOM 672 C C . ILE A 1 93 ? 16.866 -8.382 -3.259 1.00 65.12 93 ILE A C 1
ATOM 674 O O . ILE A 1 93 ? 16.896 -7.916 -2.125 1.00 65.12 93 ILE A O 1
ATOM 678 N N . ALA A 1 94 ? 17.327 -9.615 -3.506 1.00 63.75 94 ALA A N 1
ATOM 679 C CA . ALA A 1 94 ? 17.688 -10.580 -2.459 1.00 63.75 94 ALA A CA 1
ATOM 680 C C . ALA A 1 94 ? 18.838 -10.096 -1.572 1.00 63.75 94 ALA A C 1
ATOM 682 O O . ALA A 1 94 ? 18.911 -10.397 -0.381 1.00 63.75 94 ALA A O 1
ATOM 683 N N . THR A 1 95 ? 19.779 -9.375 -2.177 1.00 66.50 95 THR A N 1
ATOM 684 C CA . THR A 1 95 ? 20.959 -8.859 -1.486 1.00 66.50 95 THR A CA 1
ATOM 685 C C . THR A 1 95 ? 20.728 -7.486 -0.868 1.00 66.50 95 THR A C 1
ATOM 687 O O . THR A 1 95 ? 21.583 -7.050 -0.094 1.00 66.50 95 THR A O 1
ATOM 690 N N . ASN A 1 96 ? 19.633 -6.793 -1.221 1.00 67.50 96 ASN A N 1
ATOM 691 C CA . ASN A 1 96 ? 19.420 -5.369 -0.938 1.00 67.50 96 ASN A CA 1
ATOM 692 C C . ASN A 1 96 ? 20.663 -4.527 -1.317 1.00 67.50 96 ASN A C 1
ATOM 694 O O . ASN A 1 96 ? 21.057 -3.572 -0.641 1.00 67.50 96 ASN A O 1
ATOM 698 N N . ARG A 1 97 ? 21.366 -4.952 -2.377 1.00 73.81 97 ARG A N 1
ATOM 699 C CA . ARG A 1 97 ? 22.592 -4.327 -2.900 1.00 73.81 97 ARG A CA 1
ATOM 700 C C . ARG A 1 97 ? 22.528 -4.222 -4.425 1.00 73.81 97 ARG A C 1
ATOM 702 O O . ARG A 1 97 ? 23.432 -4.700 -5.114 1.00 73.81 97 ARG A O 1
ATOM 709 N N . PRO A 1 98 ? 21.506 -3.544 -4.973 1.00 77.69 98 PRO A N 1
ATOM 710 C CA . PRO A 1 98 ? 21.282 -3.462 -6.416 1.00 77.69 98 PRO A CA 1
ATOM 711 C C . PRO A 1 98 ? 22.482 -2.906 -7.193 1.00 77.69 98 PRO A C 1
ATOM 713 O O . PRO A 1 98 ? 22.778 -3.389 -8.278 1.00 77.69 98 PRO A O 1
ATOM 716 N N . ARG A 1 99 ? 23.244 -1.958 -6.626 1.00 77.88 99 ARG A N 1
ATOM 717 C CA . ARG A 1 99 ? 24.473 -1.444 -7.263 1.00 77.88 99 ARG A CA 1
ATOM 718 C C . ARG A 1 99 ? 25.587 -2.485 -7.342 1.00 77.88 99 ARG A C 1
ATOM 720 O O . ARG A 1 99 ? 26.250 -2.580 -8.366 1.00 77.88 99 ARG A O 1
ATOM 727 N N . THR A 1 100 ? 25.796 -3.247 -6.268 1.00 78.62 100 THR A N 1
ATOM 728 C CA . THR A 1 100 ? 26.809 -4.311 -6.234 1.00 78.62 100 THR A CA 1
ATOM 729 C C . THR A 1 100 ? 26.435 -5.424 -7.201 1.00 78.62 100 THR A C 1
ATOM 731 O O . THR A 1 100 ? 27.283 -5.882 -7.954 1.00 78.62 100 THR A O 1
ATOM 734 N N . VAL A 1 101 ? 25.161 -5.820 -7.223 1.00 77.69 101 VAL A N 1
ATOM 735 C CA . VAL A 1 101 ? 24.673 -6.849 -8.143 1.00 77.69 101 VAL A CA 1
ATOM 736 C C . VAL A 1 101 ? 24.751 -6.388 -9.594 1.00 77.69 101 VAL A C 1
ATOM 738 O O . VAL A 1 101 ? 25.231 -7.150 -10.421 1.00 77.69 101 VAL A O 1
ATOM 741 N N . ALA A 1 102 ? 24.368 -5.145 -9.903 1.00 80.81 102 ALA A N 1
ATOM 742 C CA . ALA A 1 102 ? 24.506 -4.601 -11.252 1.00 80.81 102 ALA A CA 1
ATOM 743 C C . ALA A 1 102 ? 25.974 -4.579 -11.710 1.00 80.81 102 ALA A C 1
ATOM 745 O O . ALA A 1 102 ? 26.263 -5.002 -12.821 1.00 80.81 102 ALA A O 1
ATOM 746 N N . ALA A 1 103 ? 26.907 -4.162 -10.844 1.00 79.56 103 ALA A N 1
ATOM 747 C CA . ALA A 1 103 ? 28.335 -4.164 -11.167 1.00 79.56 103 ALA A CA 1
ATOM 748 C C . ALA A 1 103 ? 28.880 -5.580 -11.426 1.00 79.56 103 ALA A C 1
ATOM 750 O O . ALA A 1 103 ? 29.643 -5.782 -12.367 1.00 79.56 103 ALA A O 1
ATOM 751 N N . LEU A 1 104 ? 28.465 -6.567 -10.622 1.00 81.56 104 LEU A N 1
ATOM 752 C CA . LEU A 1 104 ? 28.844 -7.969 -10.824 1.00 81.56 104 LEU A CA 1
ATOM 753 C C . LEU A 1 104 ? 28.236 -8.546 -12.105 1.00 81.56 104 LEU A C 1
ATOM 755 O O . LEU A 1 104 ? 28.926 -9.228 -12.853 1.00 81.56 104 LEU A O 1
ATOM 759 N N . ALA A 1 105 ? 26.966 -8.250 -12.375 1.00 83.06 105 ALA A N 1
ATOM 760 C CA . ALA A 1 105 ? 26.278 -8.701 -13.576 1.00 83.06 105 ALA A CA 1
ATOM 761 C C . ALA A 1 105 ? 26.891 -8.097 -14.848 1.00 83.06 105 ALA A C 1
ATOM 763 O O . ALA A 1 105 ? 27.058 -8.805 -15.835 1.00 83.06 105 ALA A O 1
ATOM 764 N N . GLU A 1 106 ? 27.271 -6.818 -14.810 1.00 82.06 106 GLU A N 1
ATOM 765 C CA . GLU A 1 106 ? 27.956 -6.120 -15.903 1.00 82.06 106 GLU A CA 1
ATOM 766 C C . GLU A 1 106 ? 29.345 -6.733 -16.148 1.00 82.06 106 GLU A C 1
ATOM 768 O O . GLU A 1 106 ? 29.659 -7.109 -17.275 1.00 82.06 106 GLU A O 1
ATOM 773 N N . ALA A 1 107 ? 30.134 -6.957 -15.087 1.00 82.44 107 ALA A N 1
ATOM 774 C CA . ALA A 1 107 ? 31.439 -7.623 -15.177 1.00 82.44 107 ALA A CA 1
ATOM 775 C C . ALA A 1 107 ? 31.352 -9.074 -15.687 1.00 82.44 107 ALA A C 1
ATOM 777 O O . ALA A 1 107 ? 32.297 -9.589 -16.284 1.00 82.44 107 ALA A O 1
ATOM 778 N N . ALA A 1 108 ? 30.220 -9.739 -15.458 1.00 80.06 108 ALA A N 1
ATOM 779 C CA . ALA A 1 108 ? 29.960 -11.097 -15.915 1.00 80.06 108 ALA A CA 1
ATOM 780 C C . ALA A 1 108 ? 29.275 -11.175 -17.295 1.00 80.06 108 ALA A C 1
ATOM 782 O O . ALA A 1 108 ? 29.027 -12.274 -17.792 1.00 80.06 108 ALA A O 1
ATOM 783 N N . GLY A 1 109 ? 28.952 -10.037 -17.924 1.00 82.25 109 GLY A N 1
ATOM 784 C CA . GLY A 1 109 ? 28.223 -10.000 -19.197 1.00 82.25 109 GLY A CA 1
ATOM 785 C C . GLY A 1 109 ? 26.798 -10.560 -19.098 1.00 82.25 109 GLY A C 1
ATOM 786 O O . GLY A 1 109 ? 26.273 -11.127 -20.060 1.00 82.25 109 GLY A O 1
ATOM 787 N N . TRP A 1 110 ? 26.178 -10.470 -17.917 1.00 79.06 110 TRP A N 1
ATOM 788 C CA . TRP A 1 110 ? 24.846 -11.018 -17.656 1.00 79.06 110 TRP A CA 1
ATOM 789 C C . TRP A 1 110 ? 23.698 -10.056 -17.948 1.00 79.06 110 TRP A C 1
ATOM 791 O O . TRP A 1 110 ? 22.542 -10.462 -17.986 1.00 79.06 110 TRP A O 1
ATOM 801 N N . CYS A 1 111 ? 23.998 -8.790 -18.177 1.00 75.06 111 CYS A N 1
ATOM 802 C CA . CYS A 1 111 ? 23.021 -7.779 -18.534 1.00 75.06 111 CYS A CA 1
ATOM 803 C C . CYS A 1 111 ? 23.595 -6.902 -19.639 1.00 75.06 111 CYS A C 1
ATOM 805 O O . CYS A 1 111 ? 24.804 -6.670 -19.704 1.00 75.06 111 CYS A O 1
ATOM 807 N N . ASP A 1 112 ? 22.715 -6.407 -20.499 1.00 70.12 112 ASP A N 1
ATOM 808 C CA . ASP A 1 112 ? 23.048 -5.326 -21.408 1.00 70.12 112 ASP A CA 1
ATOM 809 C C . ASP A 1 112 ? 23.049 -3.977 -20.667 1.00 70.12 112 ASP A C 1
ATOM 811 O O . ASP A 1 112 ? 22.614 -3.845 -19.513 1.00 70.12 112 ASP A O 1
ATOM 815 N N . GLY A 1 113 ? 23.580 -2.955 -21.340 1.00 72.62 113 GLY A N 1
ATOM 816 C CA . GLY A 1 113 ? 23.730 -1.623 -20.762 1.00 72.62 113 GLY A CA 1
ATOM 817 C C . GLY A 1 113 ? 22.411 -1.009 -20.280 1.00 72.62 113 GLY A C 1
ATOM 818 O O . GLY A 1 113 ? 22.438 -0.191 -19.357 1.00 72.62 113 GLY A O 1
ATOM 819 N N . GLU A 1 114 ? 21.264 -1.410 -20.846 1.00 82.06 114 GLU A N 1
ATOM 820 C CA . GLU A 1 114 ? 19.963 -0.918 -20.397 1.00 82.06 114 GLU A CA 1
ATOM 821 C C . GLU A 1 114 ? 19.530 -1.586 -19.091 1.00 82.06 114 GLU A C 1
ATOM 823 O O . GLU A 1 114 ? 19.329 -0.869 -18.113 1.00 82.06 114 GLU A O 1
ATOM 828 N N . ALA A 1 115 ? 19.431 -2.918 -19.018 1.00 76.25 115 ALA A N 1
ATOM 829 C CA . ALA A 1 115 ? 18.908 -3.594 -17.826 1.00 76.25 115 ALA A CA 1
ATOM 830 C C . ALA A 1 115 ? 19.743 -3.280 -16.569 1.00 76.25 115 ALA A C 1
ATOM 832 O O . ALA A 1 115 ? 19.208 -2.910 -15.518 1.00 76.25 115 ALA A O 1
ATOM 833 N N . CYS A 1 116 ? 21.074 -3.331 -16.683 1.00 81.25 116 CYS A N 1
ATOM 834 C CA . CYS A 1 116 ? 21.960 -2.953 -15.579 1.00 81.25 116 CYS A CA 1
ATOM 835 C C . CYS A 1 116 ? 22.004 -1.446 -15.334 1.00 81.25 116 CYS A C 1
ATOM 837 O O . CYS A 1 116 ? 22.136 -1.006 -14.188 1.00 81.25 116 CYS A O 1
ATOM 839 N N . GLY A 1 117 ? 21.845 -0.643 -16.386 1.00 85.56 117 GLY A N 1
ATOM 840 C CA . GLY A 1 117 ? 21.668 0.797 -16.273 1.00 85.56 117 GLY A CA 1
ATOM 841 C C . GLY A 1 117 ? 20.443 1.155 -15.435 1.00 85.56 117 GLY A C 1
ATOM 842 O O . GLY A 1 117 ? 20.556 1.946 -14.497 1.00 85.56 117 GLY A O 1
ATOM 843 N N . VAL A 1 118 ? 19.296 0.538 -15.721 1.00 86.12 118 VAL A N 1
ATOM 844 C CA . VAL A 1 118 ? 18.028 0.743 -15.015 1.00 86.12 118 VAL A CA 1
ATOM 845 C C . VAL A 1 118 ? 18.147 0.312 -13.557 1.00 86.12 118 VAL A C 1
ATOM 847 O O . VAL A 1 118 ? 17.840 1.115 -12.678 1.00 86.12 118 VAL A O 1
ATOM 850 N N . LEU A 1 119 ? 18.694 -0.875 -13.275 1.00 82.25 119 LEU A N 1
ATOM 851 C CA . LEU A 1 119 ? 18.945 -1.348 -11.906 1.00 82.25 119 LEU A CA 1
ATOM 852 C C . LEU A 1 119 ? 19.857 -0.398 -11.111 1.00 82.25 119 LEU A C 1
ATOM 854 O O . LEU A 1 119 ? 19.544 -0.002 -9.984 1.00 82.25 119 LEU A O 1
ATOM 858 N N . ARG A 1 120 ? 20.982 0.017 -11.707 1.00 85.69 120 ARG A N 1
ATOM 859 C CA . ARG A 1 120 ? 21.954 0.930 -11.084 1.00 85.69 120 ARG A CA 1
ATOM 860 C C . ARG A 1 120 ? 21.349 2.303 -10.816 1.00 85.69 120 ARG A C 1
ATOM 862 O O . ARG A 1 120 ? 21.525 2.841 -9.720 1.00 85.69 120 ARG A O 1
ATOM 869 N N . CYS A 1 121 ? 20.653 2.870 -11.799 1.00 87.69 121 CYS A N 1
ATOM 870 C CA . CYS A 1 121 ? 20.013 4.170 -11.663 1.00 87.69 121 CYS A CA 1
ATOM 871 C C . CYS A 1 121 ? 18.840 4.112 -10.673 1.00 87.69 121 CYS A C 1
ATOM 873 O O . CYS A 1 121 ? 18.727 4.996 -9.827 1.00 87.69 121 CYS A O 1
ATOM 875 N N . GLY A 1 122 ? 18.008 3.067 -10.719 1.00 82.44 122 GLY A N 1
ATOM 876 C CA . GLY A 1 122 ? 16.869 2.862 -9.819 1.00 82.44 122 GLY A CA 1
ATOM 877 C C . GLY A 1 122 ? 17.277 2.833 -8.345 1.00 82.44 122 GLY A C 1
ATOM 878 O O . GLY A 1 122 ? 16.618 3.442 -7.504 1.00 82.44 122 GLY A O 1
ATOM 879 N N . ALA A 1 123 ? 18.446 2.264 -8.046 1.00 82.62 123 ALA A N 1
ATOM 880 C CA . ALA A 1 123 ? 19.030 2.228 -6.706 1.00 82.62 123 ALA A CA 1
ATOM 881 C C . ALA A 1 123 ? 19.489 3.590 -6.143 1.00 82.62 123 ALA A C 1
ATOM 883 O O . ALA A 1 123 ? 19.906 3.674 -4.987 1.00 82.62 123 ALA A O 1
ATOM 884 N N . ILE A 1 124 ? 19.510 4.662 -6.940 1.00 84.75 124 ILE A N 1
ATOM 885 C CA . ILE A 1 124 ? 19.895 6.002 -6.473 1.00 84.75 124 ILE A CA 1
ATOM 886 C C . ILE A 1 124 ? 18.763 6.589 -5.638 1.00 84.75 124 ILE A C 1
ATOM 888 O O . ILE A 1 124 ? 17.661 6.711 -6.143 1.00 84.75 124 ILE A O 1
ATOM 892 N N . GLU A 1 125 ? 19.021 6.982 -4.390 1.00 82.25 125 GLU A N 1
ATOM 893 C CA . GLU A 1 125 ? 17.982 7.514 -3.492 1.00 82.25 125 GLU A CA 1
ATOM 894 C C . GLU A 1 125 ? 17.475 8.896 -3.894 1.00 82.25 125 GLU A C 1
ATOM 896 O O . GLU A 1 125 ? 16.276 9.148 -3.851 1.00 82.25 125 GLU A O 1
ATOM 901 N N . HIS A 1 126 ? 18.381 9.786 -4.298 1.00 88.69 126 HIS A N 1
ATOM 902 C CA . HIS A 1 126 ? 18.028 11.160 -4.622 1.00 88.69 126 HIS A CA 1
ATOM 903 C C . HIS A 1 126 ? 17.319 11.229 -5.980 1.00 88.69 126 HIS A C 1
ATOM 905 O O . HIS A 1 126 ? 17.952 11.051 -7.026 1.00 88.69 126 HIS A O 1
ATOM 911 N N . ASP A 1 127 ? 16.021 11.542 -5.987 1.00 85.81 127 ASP A N 1
ATOM 912 C CA . ASP A 1 127 ? 15.174 11.435 -7.183 1.00 85.81 127 ASP A CA 1
ATOM 913 C C . ASP A 1 127 ? 15.654 12.305 -8.356 1.00 85.81 127 ASP A C 1
ATOM 915 O O . ASP A 1 127 ? 15.566 11.893 -9.511 1.00 85.81 127 ASP A O 1
ATOM 919 N N . GLY A 1 128 ? 16.248 13.474 -8.086 1.00 89.88 128 GLY A N 1
ATOM 920 C CA . GLY A 1 128 ? 16.865 14.305 -9.130 1.00 89.88 128 GLY A CA 1
ATOM 921 C C . GLY A 1 128 ? 18.044 13.621 -9.835 1.00 89.88 128 GLY A C 1
ATOM 922 O O . GLY A 1 128 ? 18.158 13.685 -11.060 1.00 89.88 128 GLY A O 1
ATOM 923 N N . VAL A 1 129 ? 18.882 12.908 -9.076 1.00 93.06 129 VAL A N 1
ATOM 924 C CA . VAL A 1 129 ? 20.055 12.195 -9.603 1.00 93.06 129 VAL A CA 1
ATOM 925 C C . VAL A 1 129 ? 19.612 10.902 -10.284 1.00 93.06 129 VAL A C 1
ATOM 927 O O . VAL A 1 129 ? 20.085 10.600 -11.378 1.00 93.06 129 VAL A O 1
ATOM 930 N N . ARG A 1 130 ? 18.643 10.183 -9.696 1.00 90.50 130 ARG A N 1
ATOM 931 C CA . ARG A 1 130 ? 17.993 9.019 -10.316 1.00 90.50 130 ARG A CA 1
ATOM 932 C C . ARG A 1 130 ? 17.420 9.384 -11.683 1.00 90.50 130 ARG A C 1
ATOM 934 O O . ARG A 1 130 ? 17.727 8.719 -12.667 1.00 90.50 130 ARG A O 1
ATOM 941 N N . LEU A 1 131 ? 16.637 10.460 -11.764 1.00 93.06 131 LEU A N 1
ATOM 942 C CA . LEU A 1 131 ? 16.019 10.915 -13.008 1.00 93.06 131 LEU A CA 1
ATOM 943 C C . LEU A 1 131 ? 17.064 11.291 -14.067 1.00 93.06 131 LEU A C 1
ATOM 945 O O . LEU A 1 131 ? 16.912 10.924 -15.232 1.00 93.06 131 LEU A O 1
ATOM 949 N N . ALA A 1 132 ? 18.128 11.998 -13.675 1.00 95.06 132 ALA A N 1
ATOM 950 C CA . ALA A 1 132 ? 19.226 12.336 -14.578 1.00 95.06 132 ALA A CA 1
ATOM 951 C C . ALA A 1 132 ? 19.955 11.081 -15.091 1.00 95.06 132 ALA A C 1
ATOM 953 O O . ALA A 1 132 ? 20.230 10.985 -16.285 1.00 95.06 132 ALA A O 1
ATOM 954 N N . CYS A 1 133 ? 20.210 10.106 -14.214 1.00 94.19 133 CYS A N 1
ATOM 955 C CA . CYS A 1 133 ? 20.814 8.819 -14.562 1.00 94.19 133 CYS A CA 1
ATOM 956 C C . CYS A 1 133 ? 19.936 8.050 -15.558 1.00 94.19 133 CYS A C 1
ATOM 958 O O . CYS A 1 133 ? 20.390 7.722 -16.651 1.00 94.19 133 CYS A O 1
ATOM 960 N N . LEU A 1 134 ? 18.651 7.857 -15.234 1.00 93.00 134 LEU A N 1
ATOM 961 C CA . LEU A 1 134 ? 17.704 7.137 -16.086 1.00 93.00 134 LEU A CA 1
ATOM 962 C C . LEU A 1 134 ? 17.560 7.795 -17.458 1.00 93.00 134 LEU A C 1
ATOM 964 O O . LEU A 1 134 ? 17.488 7.095 -18.458 1.00 93.00 134 LEU A O 1
ATOM 968 N N . ARG A 1 135 ? 17.543 9.128 -17.557 1.00 94.88 135 ARG A N 1
ATOM 969 C CA . ARG A 1 135 ? 17.435 9.828 -18.851 1.00 94.88 135 ARG A CA 1
ATOM 970 C C . ARG A 1 135 ? 18.673 9.682 -19.736 1.00 94.88 135 ARG A C 1
ATOM 972 O O . ARG A 1 135 ? 18.532 9.762 -20.948 1.00 94.88 135 ARG A O 1
ATOM 979 N N . ARG A 1 136 ? 19.851 9.450 -19.153 1.00 95.50 136 ARG A N 1
ATOM 980 C CA . ARG A 1 136 ? 21.120 9.310 -19.887 1.00 95.50 136 ARG A CA 1
ATOM 981 C C . ARG A 1 136 ? 21.384 7.900 -20.413 1.00 95.50 136 ARG A C 1
ATOM 983 O O . ARG A 1 136 ? 22.326 7.732 -21.179 1.00 95.50 136 ARG A O 1
ATOM 990 N N . LEU A 1 137 ? 20.589 6.901 -20.017 1.00 92.50 137 LEU A N 1
ATOM 991 C CA . LEU A 1 137 ? 20.734 5.549 -20.559 1.00 92.50 137 LEU A CA 1
ATOM 992 C C . LEU A 1 137 ? 20.472 5.552 -22.081 1.00 92.50 137 LEU A C 1
ATOM 994 O O . LEU A 1 137 ? 19.525 6.214 -22.525 1.00 92.50 137 LEU A O 1
ATOM 998 N N . PRO A 1 138 ? 21.296 4.856 -22.882 1.00 91.69 138 PRO A N 1
ATOM 999 C CA . PRO A 1 138 ? 21.126 4.799 -24.330 1.00 91.69 138 PRO A CA 1
ATOM 1000 C C . PRO A 1 138 ? 19.885 3.983 -24.719 1.00 91.69 138 PRO A C 1
ATOM 1002 O O . PRO A 1 138 ? 19.361 3.217 -23.914 1.00 91.69 138 PRO A O 1
ATOM 1005 N N . GLY A 1 139 ? 19.437 4.141 -25.966 1.00 90.19 139 GLY A N 1
ATOM 1006 C CA . GLY A 1 139 ? 18.339 3.355 -26.536 1.00 90.19 139 GLY A CA 1
ATOM 1007 C C . GLY A 1 139 ? 16.928 3.806 -26.126 1.00 90.19 139 GLY A C 1
ATOM 1008 O O . GLY A 1 139 ? 16.770 4.743 -25.329 1.00 90.19 139 GLY A O 1
ATOM 1009 N N . PRO A 1 140 ? 15.890 3.171 -26.709 1.00 90.44 140 PRO A N 1
ATOM 1010 C CA . PRO A 1 140 ? 14.502 3.398 -26.322 1.00 90.44 140 PRO A CA 1
ATOM 1011 C C . PRO A 1 140 ? 14.294 3.023 -24.853 1.00 90.44 140 PRO A C 1
ATOM 1013 O O . PRO A 1 140 ? 14.978 2.161 -24.319 1.00 90.44 140 PRO A O 1
ATOM 1016 N N . ALA A 1 141 ? 13.365 3.692 -24.172 1.00 90.50 141 ALA A N 1
ATOM 1017 C CA . ALA A 1 141 ? 13.120 3.401 -22.767 1.00 90.50 141 ALA A CA 1
ATOM 1018 C C . ALA A 1 141 ? 12.217 2.173 -22.607 1.00 90.50 141 ALA A C 1
ATOM 1020 O O . ALA A 1 141 ? 11.043 2.223 -22.978 1.00 90.50 141 ALA A O 1
ATOM 1021 N N . SER A 1 142 ? 12.744 1.118 -21.987 1.00 88.38 142 SER A N 1
ATOM 1022 C CA . SER A 1 142 ? 11.958 -0.019 -21.501 1.00 88.38 142 SER A CA 1
ATOM 1023 C C . SER A 1 142 ? 10.794 0.416 -20.591 1.00 88.38 142 SER A C 1
ATOM 1025 O O . SER A 1 142 ? 10.856 1.482 -19.961 1.00 88.38 142 SER A O 1
ATOM 1027 N N . PRO A 1 143 ? 9.735 -0.410 -20.462 1.00 88.38 143 PRO A N 1
ATOM 1028 C CA . PRO A 1 143 ? 8.616 -0.145 -19.556 1.00 88.38 143 PRO A CA 1
ATOM 1029 C C . PRO A 1 143 ? 9.050 0.195 -18.121 1.00 88.38 143 PRO A C 1
ATOM 1031 O O . PRO A 1 143 ? 8.573 1.170 -17.546 1.00 88.38 143 PRO A O 1
ATOM 1034 N N . GLU A 1 144 ? 10.033 -0.530 -17.582 1.00 87.44 144 GLU A N 1
ATOM 1035 C CA . GLU A 1 144 ? 10.592 -0.283 -16.246 1.00 87.44 144 GLU A CA 1
ATOM 1036 C C . GLU A 1 144 ? 11.287 1.081 -16.150 1.00 87.44 144 GLU A C 1
ATOM 1038 O O . GLU A 1 144 ? 11.064 1.841 -15.206 1.00 87.44 144 GLU A O 1
ATOM 1043 N N . ARG A 1 145 ? 12.096 1.451 -17.151 1.00 92.25 145 ARG A N 1
ATOM 1044 C CA . ARG A 1 145 ? 12.735 2.772 -17.198 1.00 92.25 145 ARG A CA 1
ATOM 1045 C C . ARG A 1 145 ? 11.695 3.890 -17.262 1.00 92.25 145 ARG A C 1
ATOM 1047 O O . ARG A 1 145 ? 11.861 4.908 -16.589 1.00 92.25 145 ARG A O 1
ATOM 1054 N N . ARG A 1 146 ? 10.640 3.720 -18.067 1.00 95.75 146 ARG A N 1
ATOM 1055 C CA . ARG A 1 146 ? 9.531 4.682 -18.190 1.00 95.75 146 ARG A CA 1
ATOM 1056 C C . ARG A 1 146 ? 8.789 4.848 -16.862 1.00 95.75 146 ARG A C 1
ATOM 1058 O O . ARG A 1 146 ? 8.594 5.988 -16.440 1.00 95.75 146 ARG A O 1
ATOM 1065 N N . ASP A 1 147 ? 8.463 3.743 -16.193 1.00 92.25 147 ASP A N 1
ATOM 1066 C CA . ASP A 1 147 ? 7.832 3.723 -14.868 1.00 92.25 147 ASP A CA 1
ATOM 1067 C C . ASP A 1 147 ? 8.678 4.479 -13.832 1.00 92.25 147 ASP A C 1
ATOM 1069 O O . ASP A 1 147 ? 8.212 5.442 -13.220 1.00 92.25 147 ASP A O 1
ATOM 1073 N N . LEU A 1 148 ? 9.969 4.148 -13.719 1.00 90.38 148 LEU A N 1
ATOM 1074 C CA . LEU A 1 148 ? 10.884 4.799 -12.776 1.00 90.38 148 LEU A CA 1
ATOM 1075 C C . LEU A 1 148 ? 11.089 6.292 -13.071 1.00 90.38 148 LEU A C 1
ATOM 1077 O O . LEU A 1 148 ? 11.218 7.094 -12.141 1.00 90.38 148 LEU A O 1
ATOM 1081 N N . ILE A 1 149 ? 11.122 6.690 -14.349 1.00 94.50 149 ILE A N 1
ATOM 1082 C CA . ILE A 1 149 ? 11.193 8.102 -14.749 1.00 94.50 149 ILE A CA 1
ATOM 1083 C C . ILE A 1 149 ? 9.928 8.844 -14.310 1.00 94.50 149 ILE A C 1
ATOM 1085 O O . ILE A 1 149 ? 10.045 9.936 -13.752 1.00 94.50 149 ILE A O 1
ATOM 1089 N N . ALA A 1 150 ? 8.742 8.287 -14.565 1.00 94.44 150 ALA A N 1
ATOM 1090 C CA . ALA A 1 150 ? 7.474 8.899 -14.178 1.00 94.44 150 ALA A CA 1
ATOM 1091 C C . ALA A 1 150 ? 7.351 8.997 -12.650 1.00 94.44 150 ALA A C 1
ATOM 1093 O O . ALA A 1 150 ? 7.095 10.083 -12.128 1.00 94.44 150 ALA A O 1
ATOM 1094 N N . ALA A 1 151 ? 7.665 7.922 -11.925 1.00 91.75 151 ALA A N 1
ATOM 1095 C CA . ALA A 1 151 ? 7.642 7.899 -10.465 1.00 91.75 151 ALA A CA 1
ATOM 1096 C C . ALA A 1 151 ? 8.612 8.925 -9.852 1.00 91.75 151 ALA A C 1
ATOM 1098 O O . ALA A 1 151 ? 8.248 9.665 -8.938 1.00 91.75 151 ALA A O 1
ATOM 1099 N N . ALA A 1 152 ? 9.838 9.038 -10.379 1.00 89.25 152 ALA A N 1
ATOM 1100 C CA . ALA A 1 152 ? 10.806 10.031 -9.909 1.00 89.25 152 ALA A CA 1
ATOM 1101 C C . ALA A 1 152 ? 10.354 11.479 -10.174 1.00 89.25 152 ALA A C 1
ATOM 1103 O O . ALA A 1 152 ? 10.689 12.372 -9.397 1.00 89.25 152 ALA A O 1
ATOM 1104 N N . ARG A 1 153 ? 9.594 11.736 -11.250 1.00 92.75 153 ARG A N 1
ATOM 1105 C CA . ARG A 1 153 ? 9.002 13.062 -11.502 1.00 92.75 153 ARG A CA 1
ATOM 1106 C C . ARG A 1 153 ? 7.918 13.385 -10.481 1.00 92.75 153 ARG A C 1
ATOM 1108 O O . ARG A 1 153 ? 8.003 14.443 -9.867 1.00 92.75 153 ARG A O 1
ATOM 1115 N N . VAL A 1 154 ? 6.981 12.461 -10.253 1.00 92.00 154 VAL A N 1
ATOM 1116 C CA . VAL A 1 154 ? 5.900 12.633 -9.266 1.00 92.00 154 VAL A CA 1
ATOM 1117 C C . VAL A 1 154 ? 6.466 12.927 -7.883 1.00 92.00 154 VAL A C 1
ATOM 1119 O O . VAL A 1 154 ? 6.007 13.843 -7.223 1.00 92.00 154 VAL A O 1
ATOM 1122 N N . LYS A 1 155 ? 7.516 12.230 -7.441 1.00 88.25 155 LYS A N 1
ATOM 1123 C CA . LYS A 1 155 ? 8.112 12.504 -6.121 1.00 88.25 155 LYS A CA 1
ATOM 1124 C C . LYS A 1 155 ? 8.721 13.896 -5.993 1.00 88.25 155 LYS A C 1
ATOM 1126 O O . LYS A 1 155 ? 8.639 14.503 -4.933 1.00 88.25 155 LYS A O 1
ATOM 1131 N N . ARG A 1 156 ? 9.344 14.402 -7.061 1.00 90.69 156 ARG A N 1
ATOM 1132 C CA . ARG A 1 156 ? 9.959 15.737 -7.059 1.00 90.69 156 ARG A CA 1
ATOM 1133 C C . ARG A 1 156 ? 8.937 16.865 -7.109 1.00 90.69 156 ARG A C 1
ATOM 1135 O O . ARG A 1 156 ? 9.246 17.957 -6.650 1.00 90.69 156 ARG A O 1
ATOM 1142 N N . ALA A 1 157 ? 7.781 16.612 -7.709 1.00 91.50 157 ALA A N 1
ATOM 1143 C CA . ALA A 1 157 ? 6.719 17.587 -7.904 1.00 91.50 157 ALA A CA 1
ATOM 1144 C C . ALA A 1 157 ? 5.380 16.935 -7.534 1.00 91.50 157 ALA A C 1
ATOM 1146 O O . ALA A 1 157 ? 4.516 16.703 -8.374 1.00 91.50 157 ALA A O 1
ATOM 1147 N N . ALA A 1 158 ? 5.278 16.582 -6.251 1.00 86.12 158 ALA A N 1
ATOM 1148 C CA . ALA A 1 158 ? 4.201 15.789 -5.671 1.00 86.12 158 ALA A CA 1
ATOM 1149 C C . ALA A 1 158 ? 2.810 16.401 -5.843 1.00 86.12 158 ALA A C 1
ATOM 1151 O O . ALA A 1 158 ? 1.849 15.648 -6.012 1.00 86.12 158 ALA A O 1
ATOM 1152 N N . ASP A 1 159 ? 2.764 17.731 -5.817 1.00 88.50 159 ASP A N 1
ATOM 1153 C CA . ASP A 1 159 ? 1.551 18.547 -5.802 1.00 88.50 159 ASP A CA 1
ATOM 1154 C C . ASP A 1 159 ? 1.348 19.300 -7.129 1.00 88.50 159 ASP A C 1
ATOM 1156 O O . ASP A 1 159 ? 0.396 20.061 -7.286 1.00 88.50 159 ASP A O 1
ATOM 1160 N N . ASP A 1 160 ? 2.241 19.102 -8.106 1.00 95.62 160 ASP A N 1
ATOM 1161 C CA . ASP A 1 160 ? 2.113 19.721 -9.422 1.00 95.62 160 ASP A CA 1
ATOM 1162 C C . ASP A 1 160 ? 1.115 18.939 -10.282 1.00 95.62 160 ASP A C 1
ATOM 1164 O O . ASP A 1 160 ? 1.402 17.841 -10.770 1.00 95.62 160 ASP A O 1
ATOM 1168 N N . TYR A 1 161 ? -0.059 19.532 -10.497 1.00 95.19 161 TYR A N 1
ATOM 1169 C CA . TYR A 1 161 ? -1.147 18.919 -11.256 1.00 95.19 161 TYR A CA 1
ATOM 1170 C C . TYR A 1 161 ? -0.711 18.475 -12.661 1.00 95.19 161 TYR A C 1
ATOM 1172 O O . TYR A 1 161 ? -1.044 17.371 -13.094 1.00 95.19 161 TYR A O 1
ATOM 1180 N N . ALA A 1 162 ? 0.089 19.286 -13.364 1.00 97.56 162 ALA A N 1
ATOM 1181 C CA . ALA A 1 162 ? 0.575 18.947 -14.701 1.00 97.56 162 ALA A CA 1
ATOM 1182 C C . ALA A 1 162 ? 1.485 17.704 -14.683 1.00 97.56 162 ALA A C 1
ATOM 1184 O O . ALA A 1 162 ? 1.341 16.812 -15.526 1.00 97.56 162 ALA A O 1
ATOM 1185 N N . THR A 1 163 ? 2.381 17.602 -13.697 1.00 95.50 163 THR A N 1
ATOM 1186 C CA . THR A 1 163 ? 3.210 16.411 -13.474 1.00 95.50 163 THR A CA 1
ATOM 1187 C C . THR A 1 163 ? 2.360 15.181 -13.170 1.00 95.50 163 THR A C 1
ATOM 1189 O O . THR A 1 163 ? 2.624 14.119 -13.740 1.00 95.50 163 THR A O 1
ATOM 1192 N N . LEU A 1 164 ? 1.334 15.305 -12.324 1.00 94.50 164 LEU A N 1
ATOM 1193 C CA . LEU A 1 164 ? 0.437 14.197 -11.986 1.00 94.50 164 LEU A CA 1
ATOM 1194 C C . LEU A 1 164 ? -0.343 13.701 -13.211 1.00 94.50 164 LEU A C 1
ATOM 1196 O O . LEU A 1 164 ? -0.368 12.499 -13.466 1.00 94.50 164 LEU A O 1
ATOM 1200 N N . VAL A 1 165 ? -0.897 14.601 -14.029 1.00 97.88 165 VAL A N 1
ATOM 1201 C CA . VAL A 1 165 ? -1.611 14.238 -15.267 1.00 97.88 165 VAL A CA 1
ATOM 1202 C C . VAL A 1 165 ? -0.681 13.557 -16.279 1.00 97.88 165 VAL A C 1
ATOM 1204 O O . VAL A 1 165 ? -1.037 12.530 -16.859 1.00 97.88 165 VAL A O 1
ATOM 1207 N N . ALA A 1 166 ? 0.539 14.068 -16.466 1.00 97.62 166 ALA A N 1
ATOM 1208 C CA . ALA A 1 166 ? 1.517 13.445 -17.360 1.00 97.62 166 ALA A CA 1
ATOM 1209 C C . ALA A 1 166 ? 1.968 12.056 -16.865 1.00 97.62 166 ALA A C 1
ATOM 1211 O O . ALA A 1 166 ? 2.166 11.129 -17.660 1.00 97.62 166 ALA A O 1
ATOM 1212 N N . ALA A 1 167 ? 2.123 11.894 -15.548 1.00 96.00 167 ALA A N 1
ATOM 1213 C CA . ALA A 1 167 ? 2.458 10.615 -14.936 1.00 96.00 167 ALA A CA 1
ATOM 1214 C C . ALA A 1 167 ? 1.309 9.609 -15.069 1.00 96.00 167 ALA A C 1
ATOM 1216 O O . ALA A 1 167 ? 1.558 8.474 -15.469 1.00 96.00 167 ALA A O 1
ATOM 1217 N N . ARG A 1 168 ? 0.061 10.041 -14.840 1.00 98.12 168 ARG A N 1
ATOM 1218 C CA . ARG A 1 168 ? -1.154 9.240 -15.050 1.00 98.12 168 ARG A CA 1
ATOM 1219 C C . ARG A 1 168 ? -1.177 8.630 -16.447 1.00 98.12 168 ARG A C 1
ATOM 1221 O O . ARG A 1 168 ? -1.293 7.417 -16.573 1.00 98.12 168 ARG A O 1
ATOM 1228 N N . ALA A 1 169 ? -0.999 9.453 -17.483 1.00 98.19 169 ALA A N 1
ATOM 1229 C CA . ALA A 1 169 ? -0.975 8.985 -18.870 1.00 98.19 169 ALA A CA 1
ATOM 1230 C C . ALA A 1 169 ? 0.145 7.959 -19.117 1.00 98.19 169 ALA A C 1
ATOM 1232 O O . ALA A 1 169 ? -0.067 6.955 -19.790 1.00 98.19 169 ALA A O 1
ATOM 1233 N N . 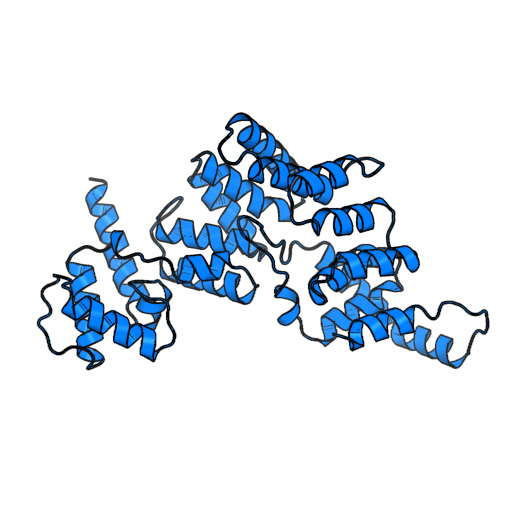THR A 1 170 ? 1.325 8.179 -18.527 1.00 97.56 170 THR A N 1
ATOM 1234 C CA . THR A 1 170 ? 2.453 7.246 -18.654 1.00 97.56 170 THR A CA 1
ATOM 1235 C C . THR A 1 170 ? 2.158 5.903 -17.989 1.00 97.56 170 THR A C 1
ATOM 1237 O O . THR A 1 170 ? 2.394 4.866 -18.599 1.00 97.56 170 THR A O 1
ATOM 1240 N N . PHE A 1 171 ? 1.646 5.899 -16.755 1.00 96.94 171 PHE A N 1
ATOM 1241 C CA . PHE A 1 171 ? 1.339 4.655 -16.051 1.00 96.94 171 PHE A CA 1
ATOM 1242 C C . PHE A 1 171 ? 0.159 3.913 -16.686 1.00 96.94 171 PHE A C 1
ATOM 1244 O O . PHE A 1 171 ? 0.216 2.694 -16.800 1.00 96.94 171 PHE A O 1
ATOM 1251 N N . ALA A 1 172 ? -0.864 4.628 -17.160 1.00 97.69 172 ALA A N 1
ATOM 1252 C CA . ALA A 1 172 ? -1.984 4.028 -17.880 1.00 97.69 172 ALA A CA 1
ATOM 1253 C C . ALA A 1 172 ? -1.530 3.332 -19.174 1.00 97.69 172 ALA A C 1
ATOM 1255 O O . ALA A 1 172 ? -1.917 2.190 -19.411 1.00 97.69 172 ALA A O 1
ATOM 1256 N N . ASP A 1 173 ? -0.659 3.969 -19.967 1.00 97.56 173 ASP A N 1
ATOM 1257 C CA . ASP A 1 173 ? -0.066 3.359 -21.167 1.00 97.56 173 ASP A CA 1
ATOM 1258 C C . ASP A 1 173 ? 0.754 2.101 -20.831 1.00 97.56 173 ASP A C 1
ATOM 1260 O O . ASP A 1 173 ? 0.640 1.080 -21.504 1.00 97.56 173 ASP A O 1
ATOM 1264 N N . LEU A 1 174 ? 1.533 2.138 -19.745 1.00 90.44 174 LEU A N 1
ATOM 1265 C CA . LEU A 1 174 ? 2.301 0.980 -19.281 1.00 90.44 174 LEU A CA 1
ATOM 1266 C C . LEU A 1 174 ? 1.397 -0.191 -18.874 1.00 90.44 174 LEU A C 1
ATOM 1268 O O . LEU A 1 174 ? 1.657 -1.323 -19.279 1.00 90.44 174 LEU A O 1
ATOM 1272 N N . VAL A 1 175 ? 0.331 0.072 -18.112 1.00 90.50 175 VAL A N 1
ATOM 1273 C CA . VAL A 1 175 ? -0.646 -0.953 -17.711 1.00 90.50 175 VAL A CA 1
ATOM 1274 C C . VAL A 1 175 ? -1.368 -1.521 -18.934 1.00 90.50 175 VAL A C 1
ATOM 1276 O O . VAL A 1 175 ? -1.474 -2.740 -19.057 1.00 90.50 175 VAL A O 1
ATOM 1279 N N . ALA A 1 176 ? -1.791 -0.672 -19.876 1.00 91.31 176 ALA A N 1
ATOM 1280 C CA . ALA A 1 176 ? -2.408 -1.104 -21.132 1.00 91.31 176 ALA A CA 1
ATOM 1281 C C . ALA A 1 176 ? -1.458 -1.963 -21.989 1.00 91.31 176 ALA A C 1
ATOM 1283 O O . ALA A 1 176 ? -1.894 -2.909 -22.640 1.00 91.31 176 ALA A O 1
ATOM 1284 N N . GLY A 1 177 ? -0.153 -1.680 -21.937 1.00 87.94 177 GLY A N 1
ATOM 1285 C CA . GLY A 1 177 ? 0.906 -2.484 -22.551 1.00 87.94 177 GLY A CA 1
ATOM 1286 C C . GLY A 1 177 ? 1.296 -3.753 -21.777 1.00 87.94 177 GLY A C 1
ATOM 1287 O O . GLY A 1 177 ? 2.285 -4.389 -22.137 1.00 87.94 177 GLY A O 1
ATOM 1288 N N . GLY A 1 178 ? 0.575 -4.118 -20.710 1.00 83.75 178 GLY A N 1
ATOM 1289 C CA . GLY A 1 178 ? 0.817 -5.328 -19.913 1.00 83.75 178 GLY A CA 1
ATOM 1290 C C . GLY A 1 178 ? 1.888 -5.190 -18.824 1.00 83.75 178 GLY A C 1
ATOM 1291 O O . GLY A 1 178 ? 2.222 -6.169 -18.158 1.00 83.75 178 GLY A O 1
ATOM 1292 N N . TYR A 1 179 ? 2.426 -3.989 -18.590 1.00 84.94 179 TYR A N 1
ATOM 1293 C CA . TYR A 1 179 ? 3.364 -3.728 -17.498 1.00 84.94 179 TYR A CA 1
ATOM 1294 C C . TYR A 1 179 ? 2.603 -3.424 -16.195 1.00 84.94 179 TYR A C 1
ATOM 1296 O O . TYR A 1 179 ? 2.550 -2.294 -15.706 1.00 84.94 179 TYR A O 1
ATOM 1304 N N . TYR A 1 180 ? 2.032 -4.473 -15.598 1.00 86.06 180 TYR A N 1
ATOM 1305 C CA . TYR A 1 180 ? 1.245 -4.406 -14.359 1.00 86.06 180 TYR A CA 1
ATOM 1306 C C . TYR A 1 180 ? 1.947 -3.831 -13.117 1.00 86.06 180 TYR A C 1
ATOM 1308 O O . TYR A 1 180 ? 1.240 -3.303 -12.259 1.00 86.06 180 TYR A O 1
ATOM 1316 N N . PRO A 1 181 ? 3.290 -3.833 -12.975 1.00 86.19 181 PRO A N 1
ATOM 1317 C CA . PRO A 1 181 ? 3.943 -3.086 -11.902 1.00 86.19 181 PRO A CA 1
ATOM 1318 C C . PRO A 1 181 ? 3.530 -1.617 -11.771 1.00 86.19 181 PRO A C 1
ATOM 1320 O O . PRO A 1 181 ? 3.526 -1.084 -10.660 1.00 86.19 181 PRO A O 1
ATOM 1323 N N . ALA A 1 182 ? 3.167 -0.977 -12.889 1.00 89.56 182 ALA A N 1
ATOM 1324 C CA . ALA A 1 182 ? 2.733 0.414 -12.917 1.00 89.56 182 ALA A CA 1
ATOM 1325 C C . ALA A 1 182 ? 1.369 0.639 -12.238 1.00 89.56 182 ALA A C 1
ATOM 1327 O O . ALA A 1 182 ? 1.052 1.782 -11.919 1.00 89.56 182 ALA A O 1
ATOM 1328 N N . LEU A 1 183 ? 0.587 -0.414 -11.947 1.00 91.56 183 LEU A N 1
ATOM 1329 C CA . LEU A 1 183 ? -0.707 -0.309 -11.254 1.00 91.56 183 LEU A CA 1
ATOM 1330 C C . LEU A 1 183 ? -0.590 0.403 -9.903 1.00 91.56 183 LEU A C 1
ATOM 1332 O O . LEU A 1 183 ? -1.426 1.242 -9.579 1.00 91.56 183 LEU A O 1
ATOM 1336 N N . ALA A 1 184 ? 0.462 0.119 -9.127 1.00 90.06 184 ALA A N 1
ATOM 1337 C CA . ALA A 1 184 ? 0.657 0.759 -7.825 1.00 90.06 184 ALA A CA 1
ATOM 1338 C C . ALA A 1 184 ? 0.899 2.274 -7.961 1.00 90.06 184 ALA A C 1
ATOM 1340 O O . ALA A 1 184 ? 0.330 3.068 -7.211 1.00 90.06 184 ALA A O 1
ATOM 1341 N N . ASN A 1 185 ? 1.715 2.680 -8.938 1.00 94.81 185 ASN A N 1
ATOM 1342 C CA . ASN A 1 185 ? 1.992 4.091 -9.200 1.00 94.81 185 ASN A CA 1
ATOM 1343 C C . ASN A 1 185 ? 0.781 4.804 -9.815 1.00 94.81 185 ASN A C 1
ATOM 1345 O O . ASN A 1 185 ? 0.503 5.947 -9.458 1.00 94.81 185 ASN A O 1
ATOM 1349 N N . LEU A 1 186 ? 0.035 4.126 -10.691 1.00 97.44 186 LEU A N 1
ATOM 1350 C CA . LEU A 1 186 ? -1.205 4.641 -11.261 1.00 97.44 186 LEU A CA 1
ATOM 1351 C C . LEU A 1 186 ? -2.242 4.899 -10.166 1.00 97.44 186 LEU A C 1
ATOM 1353 O O . LEU A 1 186 ? -2.759 6.007 -10.080 1.00 97.44 186 LEU A O 1
ATOM 1357 N N . ALA A 1 187 ? -2.462 3.934 -9.271 1.00 96.12 187 ALA A N 1
ATOM 1358 C CA . ALA A 1 187 ? -3.379 4.084 -8.145 1.00 96.12 187 ALA A CA 1
ATOM 1359 C C . ALA A 1 187 ? -2.999 5.264 -7.230 1.00 96.12 187 ALA A C 1
ATOM 1361 O O . ALA A 1 187 ? -3.859 6.052 -6.843 1.00 96.12 187 ALA A O 1
ATOM 1362 N N . LEU A 1 188 ? -1.705 5.437 -6.929 1.00 93.56 188 LEU A N 1
ATOM 1363 C CA . LEU A 1 188 ? -1.211 6.576 -6.144 1.00 93.56 188 LEU A CA 1
ATOM 1364 C C . LEU A 1 188 ? -1.434 7.921 -6.845 1.00 93.56 188 LEU A C 1
ATOM 1366 O O . LEU A 1 188 ? -1.753 8.911 -6.187 1.00 93.56 188 LEU A O 1
ATOM 1370 N N . VAL A 1 189 ? -1.246 7.978 -8.165 1.00 96.44 189 VAL A N 1
ATOM 1371 C CA . VAL A 1 189 ? -1.498 9.197 -8.940 1.00 96.44 189 VAL A CA 1
ATOM 1372 C C . VAL A 1 189 ? -2.989 9.519 -8.975 1.00 96.44 189 VAL A C 1
ATOM 1374 O O . VAL A 1 189 ? -3.343 10.670 -8.738 1.00 96.44 189 VAL A O 1
ATOM 1377 N N . GLU A 1 190 ? -3.859 8.533 -9.196 1.00 97.56 190 GLU A N 1
ATOM 1378 C CA . GLU A 1 190 ? -5.313 8.739 -9.151 1.00 97.56 190 GLU A CA 1
ATOM 1379 C C . GLU A 1 190 ? -5.767 9.215 -7.768 1.00 97.56 190 GLU A C 1
ATOM 1381 O O . GLU A 1 190 ? -6.564 10.145 -7.668 1.00 97.56 190 GLU A O 1
ATOM 1386 N N . TYR A 1 191 ? -5.192 8.660 -6.695 1.00 94.44 191 TYR A N 1
ATOM 1387 C CA . TYR A 1 191 ? -5.457 9.110 -5.330 1.00 94.44 191 TYR A CA 1
ATOM 1388 C C . TYR A 1 191 ? -5.095 10.592 -5.139 1.00 94.44 191 TYR A C 1
ATOM 1390 O O . TYR A 1 191 ? -5.897 11.367 -4.622 1.00 94.44 191 TYR A O 1
ATOM 1398 N N . ARG A 1 192 ? -3.913 11.014 -5.608 1.00 92.62 192 ARG A N 1
ATOM 1399 C CA . ARG A 1 192 ? -3.461 12.417 -5.529 1.00 92.62 192 ARG A CA 1
ATOM 1400 C C . ARG A 1 192 ? -4.271 13.368 -6.402 1.00 92.62 192 ARG A C 1
ATOM 1402 O O . ARG A 1 192 ? -4.427 14.530 -6.051 1.00 92.62 192 ARG A O 1
ATOM 1409 N N . LEU A 1 193 ? -4.788 12.872 -7.521 1.00 94.69 193 LEU A N 1
ATOM 1410 C CA . LEU A 1 193 ? -5.720 13.587 -8.389 1.00 94.69 193 LEU A CA 1
ATOM 1411 C C . LEU A 1 193 ? -7.165 13.552 -7.871 1.00 94.69 193 LEU A C 1
ATOM 1413 O O . LEU A 1 193 ? -8.055 13.969 -8.601 1.00 94.69 193 LEU A O 1
ATOM 1417 N N . THR A 1 194 ? -7.389 13.031 -6.658 1.00 94.75 194 THR A N 1
ATOM 1418 C CA . THR A 1 194 ? -8.698 12.872 -6.006 1.00 94.75 194 THR A CA 1
ATOM 1419 C C . THR A 1 194 ? -9.718 12.043 -6.797 1.00 94.75 194 THR A C 1
ATOM 1421 O O . THR A 1 194 ? -10.911 12.054 -6.494 1.00 94.75 194 THR A O 1
ATOM 1424 N N . ASN A 1 195 ? -9.250 11.219 -7.738 1.00 96.19 195 ASN A N 1
ATOM 1425 C CA . ASN A 1 195 ? -10.049 10.235 -8.466 1.00 96.19 195 ASN A CA 1
ATOM 1426 C C . ASN A 1 195 ? -10.162 8.946 -7.635 1.00 96.19 195 ASN A C 1
ATOM 1428 O O . ASN A 1 195 ? -9.607 7.903 -7.982 1.00 96.19 195 ASN A O 1
ATOM 1432 N N . LEU A 1 196 ? -10.842 9.031 -6.490 1.00 94.50 196 LEU A N 1
ATOM 1433 C CA . LEU A 1 196 ? -10.798 8.004 -5.441 1.00 94.50 196 LEU A CA 1
ATOM 1434 C C . LEU A 1 196 ? -11.348 6.635 -5.878 1.00 94.50 196 LEU A C 1
ATOM 1436 O O . LEU A 1 196 ? -10.818 5.610 -5.451 1.00 94.50 196 LEU A O 1
ATOM 1440 N N . ASP A 1 197 ? -12.354 6.605 -6.754 1.00 94.94 197 ASP A N 1
ATOM 1441 C CA . ASP A 1 197 ? -12.910 5.350 -7.279 1.00 94.94 197 ASP A CA 1
ATOM 1442 C C . ASP A 1 197 ? -11.909 4.628 -8.197 1.00 94.94 197 ASP A C 1
ATOM 1444 O O . ASP A 1 197 ? -11.696 3.421 -8.065 1.00 94.94 197 ASP A O 1
ATOM 1448 N N . GLU A 1 198 ? -11.224 5.369 -9.073 1.00 96.94 198 GLU A N 1
ATOM 1449 C CA . GLU A 1 198 ? -10.165 4.821 -9.931 1.00 96.94 198 GLU A CA 1
ATOM 1450 C C . GLU A 1 198 ? -8.943 4.403 -9.113 1.00 96.94 198 GLU A C 1
ATOM 1452 O O . GLU A 1 198 ? -8.384 3.327 -9.335 1.00 96.94 198 GLU A O 1
ATOM 1457 N N . ALA A 1 199 ? -8.562 5.208 -8.117 1.00 96.62 199 ALA A N 1
ATOM 1458 C CA . ALA A 1 199 ? -7.493 4.867 -7.188 1.00 96.62 199 ALA A CA 1
ATOM 1459 C C . ALA A 1 199 ? -7.773 3.535 -6.483 1.00 96.62 199 ALA A C 1
ATOM 1461 O O . ALA A 1 199 ? -6.896 2.673 -6.440 1.00 96.62 199 ALA A O 1
ATOM 1462 N N . TYR A 1 200 ? -9.000 3.340 -5.986 1.00 96.38 200 TYR A N 1
ATOM 1463 C CA . TYR A 1 200 ? -9.415 2.092 -5.350 1.00 96.38 200 TYR A CA 1
ATOM 1464 C C . TYR A 1 200 ? -9.392 0.919 -6.327 1.00 96.38 200 TYR A C 1
ATOM 1466 O O . TYR A 1 200 ? -8.801 -0.117 -6.023 1.00 96.38 200 TYR A O 1
ATOM 1474 N N . ARG A 1 201 ? -9.961 1.093 -7.525 1.00 96.94 201 ARG A N 1
ATOM 1475 C CA . ARG A 1 201 ? -9.991 0.052 -8.556 1.00 96.94 201 ARG A CA 1
ATOM 1476 C C . ARG A 1 201 ? -8.584 -0.424 -8.925 1.00 96.94 201 ARG A C 1
ATOM 1478 O O . ARG A 1 201 ? -8.318 -1.624 -8.884 1.00 96.94 201 ARG A O 1
ATOM 1485 N N . PHE A 1 202 ? -7.671 0.496 -9.241 1.00 97.12 202 PHE A N 1
ATOM 1486 C CA . PHE A 1 202 ? -6.289 0.147 -9.580 1.00 97.12 202 PHE A CA 1
ATOM 1487 C C . PHE A 1 202 ? -5.504 -0.409 -8.384 1.00 97.12 202 PHE A C 1
ATOM 1489 O O . PHE A 1 202 ? -4.652 -1.281 -8.569 1.00 97.12 202 PHE A O 1
ATOM 1496 N N . ALA A 1 203 ? -5.776 0.060 -7.161 1.00 96.19 203 ALA A N 1
ATOM 1497 C CA . ALA A 1 203 ? -5.140 -0.469 -5.958 1.00 96.19 203 ALA A CA 1
ATOM 1498 C C . ALA A 1 203 ? -5.567 -1.919 -5.674 1.00 96.19 203 ALA A C 1
ATOM 1500 O O . ALA A 1 203 ? -4.702 -2.750 -5.409 1.00 96.19 203 ALA A O 1
ATOM 1501 N N . GLU A 1 204 ? -6.858 -2.252 -5.781 1.00 95.62 204 GLU A N 1
ATOM 1502 C CA . GLU A 1 204 ? -7.357 -3.631 -5.635 1.00 95.62 204 GLU A CA 1
ATOM 1503 C C . GLU A 1 204 ? -6.816 -4.540 -6.750 1.00 95.62 204 GLU A C 1
ATOM 1505 O O . GLU A 1 204 ? -6.365 -5.656 -6.480 1.00 95.62 204 GLU A O 1
ATOM 1510 N N . GLU A 1 205 ? -6.775 -4.051 -7.995 1.00 93.25 205 GLU A N 1
ATOM 1511 C CA . GLU A 1 205 ? -6.178 -4.783 -9.115 1.00 93.25 205 GLU A CA 1
ATOM 1512 C C . GLU A 1 205 ? -4.691 -5.070 -8.845 1.00 93.25 205 GLU A C 1
ATOM 1514 O O . GLU A 1 205 ? -4.262 -6.225 -8.865 1.00 93.25 205 GLU A O 1
ATOM 1519 N N . GLY A 1 206 ? -3.902 -4.056 -8.479 1.00 88.88 206 GLY A N 1
ATOM 1520 C CA . GLY A 1 206 ? -2.499 -4.234 -8.095 1.00 88.88 206 GLY A CA 1
ATOM 1521 C C . GLY A 1 206 ? -2.316 -5.129 -6.862 1.00 88.88 206 GLY A C 1
ATOM 1522 O O . GLY A 1 206 ? -1.362 -5.909 -6.790 1.00 88.88 206 GLY A O 1
ATOM 1523 N N . ALA A 1 207 ? -3.235 -5.073 -5.898 1.00 90.62 207 ALA A N 1
ATOM 1524 C CA . ALA A 1 207 ? -3.224 -5.939 -4.726 1.00 90.62 207 ALA A CA 1
ATOM 1525 C C . ALA A 1 207 ? -3.440 -7.411 -5.104 1.00 90.62 207 ALA A C 1
ATOM 1527 O O . ALA A 1 207 ? -2.771 -8.280 -4.533 1.00 90.62 207 ALA A O 1
ATOM 1528 N N . SER A 1 208 ? -4.288 -7.684 -6.103 1.00 87.56 208 SER A N 1
ATOM 1529 C CA . SER A 1 208 ? -4.499 -9.026 -6.662 1.00 87.56 208 SER A CA 1
ATOM 1530 C C . SER A 1 208 ? -3.238 -9.596 -7.333 1.00 87.56 208 SER A C 1
ATOM 1532 O O . SER A 1 208 ? -2.965 -10.790 -7.217 1.00 87.56 208 SER A O 1
ATOM 1534 N N . TYR A 1 209 ? -2.394 -8.729 -7.906 1.00 81.81 209 TYR A N 1
ATOM 1535 C CA . TYR A 1 209 ? -1.048 -9.072 -8.388 1.00 81.81 209 TYR A CA 1
ATOM 1536 C C . TYR A 1 209 ? 0.006 -9.147 -7.269 1.00 81.81 209 TYR A C 1
ATOM 1538 O O . TYR A 1 209 ? 1.186 -9.377 -7.514 1.00 81.81 209 TYR A O 1
ATOM 1546 N N . GLY A 1 210 ? -0.375 -8.966 -6.005 1.00 80.88 210 GLY A N 1
ATOM 1547 C CA . GLY A 1 210 ? 0.556 -9.069 -4.886 1.00 80.88 210 GLY A CA 1
ATOM 1548 C C . GLY A 1 210 ? 1.480 -7.860 -4.715 1.00 80.88 210 GLY A C 1
ATOM 1549 O O . GLY A 1 210 ? 2.469 -7.973 -3.985 1.00 80.88 210 GLY A O 1
ATOM 1550 N N . LEU A 1 211 ? 1.178 -6.720 -5.348 1.00 82.62 211 LEU A N 1
ATOM 1551 C CA . LEU A 1 211 ? 2.000 -5.512 -5.269 1.00 82.62 211 LEU A CA 1
ATOM 1552 C C . LEU A 1 211 ? 1.878 -4.873 -3.869 1.00 82.62 211 LEU A C 1
ATOM 1554 O O . LEU A 1 211 ? 0.782 -4.450 -3.493 1.00 82.62 211 LEU A O 1
ATOM 1558 N N . PRO A 1 212 ? 2.964 -4.772 -3.075 1.00 86.62 212 PRO A N 1
ATOM 1559 C CA . PRO A 1 212 ? 2.879 -4.365 -1.667 1.00 86.62 212 PRO A CA 1
ATOM 1560 C C . PRO A 1 212 ? 2.304 -2.967 -1.465 1.00 86.62 212 PRO A C 1
ATOM 1562 O O . PRO A 1 212 ? 1.499 -2.751 -0.567 1.00 86.62 212 PRO A O 1
ATOM 1565 N N . THR A 1 213 ? 2.680 -2.021 -2.322 1.00 85.31 213 THR A N 1
ATOM 1566 C CA . THR A 1 213 ? 2.189 -0.643 -2.220 1.00 85.31 213 THR A CA 1
ATOM 1567 C C . THR A 1 213 ? 0.746 -0.510 -2.683 1.00 85.31 213 THR A C 1
ATOM 1569 O O . THR A 1 213 ? -0.005 0.243 -2.072 1.00 85.31 213 THR A O 1
ATOM 1572 N N . ALA A 1 214 ? 0.315 -1.292 -3.677 1.00 91.62 214 ALA A N 1
ATOM 1573 C CA . ALA A 1 214 ? -1.097 -1.351 -4.044 1.00 91.62 214 ALA A CA 1
ATOM 1574 C C . ALA A 1 214 ? -1.938 -1.951 -2.904 1.00 91.62 214 ALA A C 1
ATOM 1576 O O . ALA A 1 214 ? -2.972 -1.392 -2.566 1.00 91.62 214 ALA A O 1
ATOM 1577 N N . LYS A 1 215 ? -1.452 -3.010 -2.233 1.00 94.75 215 LYS A N 1
ATOM 1578 C CA . LYS A 1 215 ? -2.089 -3.570 -1.025 1.00 94.75 215 LYS A CA 1
ATOM 1579 C C . LYS A 1 215 ? -2.210 -2.546 0.101 1.00 94.75 215 LYS A C 1
ATOM 1581 O O . LYS A 1 215 ? -3.271 -2.443 0.703 1.00 94.75 215 LYS A O 1
ATOM 1586 N N . ALA A 1 216 ? -1.140 -1.805 0.390 1.00 94.12 216 ALA A N 1
ATOM 1587 C CA . ALA A 1 216 ? -1.160 -0.784 1.434 1.00 94.12 216 ALA A CA 1
ATOM 1588 C C . ALA A 1 216 ? -2.133 0.357 1.096 1.00 94.12 216 ALA A C 1
ATOM 1590 O O . ALA A 1 216 ? -2.928 0.751 1.945 1.00 94.12 216 ALA A O 1
ATOM 1591 N N . LEU A 1 217 ? -2.133 0.839 -0.152 1.00 95.69 217 LEU A N 1
ATOM 1592 C CA . LEU A 1 217 ? -3.082 1.861 -0.593 1.00 95.69 217 LEU A CA 1
ATOM 1593 C C . LEU A 1 217 ? -4.526 1.341 -0.565 1.00 95.69 217 LEU A C 1
ATOM 1595 O O . LEU A 1 217 ? -5.394 2.012 -0.024 1.00 95.69 217 LEU A O 1
ATOM 1599 N N . ALA A 1 218 ? -4.788 0.137 -1.073 1.00 97.06 218 ALA A N 1
ATOM 1600 C CA . ALA A 1 218 ? -6.107 -0.487 -1.016 1.00 97.06 218 ALA A CA 1
ATOM 1601 C C . ALA A 1 218 ? -6.600 -0.642 0.431 1.00 97.06 218 ALA A C 1
ATOM 1603 O O . ALA A 1 218 ? -7.753 -0.337 0.729 1.00 97.06 218 ALA A O 1
ATOM 1604 N N . ALA A 1 219 ? -5.713 -1.043 1.349 1.00 97.19 219 ALA A N 1
ATOM 1605 C CA . ALA A 1 219 ? -6.016 -1.098 2.773 1.00 97.19 219 ALA A CA 1
ATOM 1606 C C . ALA A 1 219 ? -6.416 0.277 3.324 1.00 97.19 219 ALA A C 1
ATOM 1608 O O . ALA A 1 219 ? -7.459 0.391 3.960 1.00 97.19 219 ALA A O 1
ATOM 1609 N N . TYR A 1 220 ? -5.637 1.322 3.032 1.00 96.31 220 TYR A N 1
ATOM 1610 C CA . TYR A 1 220 ? -5.965 2.693 3.426 1.00 96.31 220 TYR A CA 1
ATOM 1611 C C . TYR A 1 220 ? -7.333 3.137 2.881 1.00 96.31 220 TYR A C 1
ATOM 1613 O O . TYR A 1 220 ? -8.191 3.583 3.638 1.00 96.31 220 TYR A O 1
ATOM 1621 N N . LEU A 1 221 ? -7.594 2.925 1.589 1.00 96.00 221 LEU A N 1
ATOM 1622 C CA . LEU A 1 221 ? -8.862 3.302 0.956 1.00 96.00 221 LEU A CA 1
ATOM 1623 C C . LEU A 1 221 ? -10.069 2.555 1.560 1.00 96.00 221 LEU A C 1
ATOM 1625 O O . LEU A 1 221 ? -11.144 3.143 1.686 1.00 96.00 221 LEU A O 1
ATOM 1629 N N . LYS A 1 222 ? -9.899 1.300 2.006 1.00 96.06 222 LYS A N 1
ATOM 1630 C CA . LYS A 1 222 ? -10.931 0.538 2.739 1.00 96.06 222 LYS A CA 1
ATOM 1631 C C . LYS A 1 222 ? -11.211 1.088 4.140 1.00 96.06 222 LYS A C 1
ATOM 1633 O O . LYS A 1 222 ? -12.363 1.034 4.573 1.00 96.06 222 LYS A O 1
ATOM 1638 N N . ILE A 1 223 ? -10.197 1.616 4.834 1.00 94.06 223 ILE A N 1
ATOM 1639 C CA . ILE A 1 223 ? -10.376 2.310 6.124 1.00 94.06 223 ILE A CA 1
ATOM 1640 C C . ILE A 1 223 ? -11.194 3.582 5.921 1.00 94.06 223 ILE A C 1
ATOM 1642 O O . ILE A 1 223 ? -12.133 3.833 6.669 1.00 94.06 223 ILE A O 1
ATOM 1646 N N . GLU A 1 224 ? -10.883 4.348 4.878 1.00 91.88 224 GLU A N 1
ATOM 1647 C CA . GLU A 1 224 ? -11.581 5.603 4.580 1.00 91.88 224 GLU A CA 1
ATOM 1648 C C . GLU A 1 224 ? -12.961 5.383 3.934 1.00 91.88 224 GLU A C 1
ATOM 1650 O O . GLU A 1 224 ? -13.823 6.261 3.964 1.00 91.88 224 GLU A O 1
ATOM 1655 N N . GLY A 1 225 ? -13.221 4.191 3.387 1.00 91.31 225 GLY A N 1
ATOM 1656 C CA . GLY A 1 225 ? -14.477 3.868 2.704 1.00 91.31 225 GLY A CA 1
ATOM 1657 C C . GLY A 1 225 ? -14.583 4.505 1.315 1.00 91.31 225 GLY A C 1
ATOM 1658 O O . GLY A 1 225 ? -15.689 4.800 0.843 1.00 91.31 225 GLY A O 1
ATOM 1659 N N . PHE A 1 226 ? -13.438 4.733 0.670 1.00 90.69 226 PHE A N 1
ATOM 1660 C CA . PHE A 1 226 ? -13.329 5.203 -0.708 1.00 90.69 226 PHE A CA 1
ATOM 1661 C C . PHE A 1 226 ? -13.484 4.035 -1.692 1.00 90.69 226 PHE A C 1
ATOM 1663 O O . PHE A 1 226 ? -13.018 2.931 -1.422 1.00 90.69 226 PHE A O 1
ATOM 1670 N N . GLY A 1 227 ? -14.193 4.251 -2.808 1.00 83.19 227 GLY A N 1
ATOM 1671 C CA . GLY A 1 227 ? -14.470 3.211 -3.811 1.00 83.19 227 GLY A CA 1
ATOM 1672 C C . GLY A 1 227 ? -15.377 2.058 -3.350 1.00 83.19 227 GLY A C 1
ATOM 1673 O O . GLY A 1 227 ? -15.659 1.147 -4.125 1.00 83.19 227 GLY A O 1
ATOM 1674 N N . GLY A 1 228 ? -15.860 2.068 -2.102 1.00 85.25 228 GLY A N 1
ATOM 1675 C CA . GLY A 1 228 ? -16.628 0.962 -1.531 1.00 85.25 228 GLY A CA 1
ATOM 1676 C C . GLY A 1 228 ? -17.214 1.261 -0.153 1.00 85.25 228 GLY A C 1
ATOM 1677 O O . GLY A 1 228 ? -17.335 2.416 0.255 1.00 85.25 228 GLY A O 1
ATOM 1678 N N . ALA A 1 229 ? -17.653 0.221 0.558 1.00 88.50 229 ALA A N 1
ATOM 1679 C CA . ALA A 1 229 ? -17.997 0.306 1.980 1.00 88.50 229 ALA A CA 1
ATOM 1680 C C . ALA A 1 229 ? -16.734 0.229 2.847 1.00 88.50 229 ALA A C 1
ATOM 1682 O O . ALA A 1 229 ? -15.730 -0.324 2.407 1.00 88.50 229 ALA A O 1
ATOM 1683 N N . TRP A 1 230 ? -16.812 0.743 4.079 1.00 92.56 230 TRP A N 1
ATOM 1684 C CA . TRP A 1 230 ? -15.789 0.468 5.086 1.00 92.56 230 TRP A CA 1
ATOM 1685 C C . TRP A 1 230 ? -15.602 -1.043 5.252 1.00 92.56 230 TRP A C 1
ATOM 1687 O O . TRP A 1 230 ? -16.582 -1.794 5.322 1.00 92.56 230 TRP A O 1
ATOM 1697 N N . ASP A 1 231 ? -14.339 -1.460 5.257 1.00 95.62 231 ASP A N 1
ATOM 1698 C CA . ASP A 1 231 ? -13.912 -2.856 5.354 1.00 95.62 231 ASP A CA 1
ATOM 1699 C C . ASP A 1 231 ? -12.622 -2.933 6.184 1.00 95.62 231 ASP A C 1
ATOM 1701 O O . ASP A 1 231 ? -11.534 -3.182 5.661 1.00 95.62 231 ASP A O 1
ATOM 1705 N N . LEU A 1 232 ? -12.734 -2.667 7.492 1.00 96.00 232 LEU A N 1
ATOM 1706 C CA . LEU A 1 232 ? -11.589 -2.715 8.414 1.00 96.00 232 LEU A CA 1
ATOM 1707 C C . LEU A 1 232 ? -10.909 -4.101 8.461 1.00 96.00 232 LEU A C 1
ATOM 1709 O O . LEU A 1 232 ? -9.676 -4.143 8.435 1.00 96.00 232 LEU A O 1
ATOM 1713 N N . PRO A 1 233 ? -11.641 -5.237 8.457 1.00 97.00 233 PRO A N 1
ATOM 1714 C CA . PRO A 1 233 ? -11.035 -6.567 8.364 1.00 97.00 233 PRO A CA 1
ATOM 1715 C C . PRO A 1 233 ? -10.253 -6.794 7.073 1.00 97.00 233 PRO A C 1
ATOM 1717 O O . PRO A 1 233 ? -9.128 -7.301 7.107 1.00 97.00 233 PRO A O 1
ATOM 1720 N N . GLY A 1 234 ? -10.808 -6.400 5.925 1.00 96.44 234 GLY A N 1
ATOM 1721 C CA . GLY A 1 234 ? -10.091 -6.442 4.654 1.00 96.44 234 GLY A CA 1
ATOM 1722 C C . GLY A 1 234 ? -8.856 -5.547 4.653 1.00 96.44 234 GLY A C 1
ATOM 1723 O O . GLY A 1 234 ? -7.793 -5.985 4.207 1.00 96.44 234 GLY A O 1
ATOM 1724 N N . ALA A 1 235 ? -8.963 -4.340 5.212 1.00 97.00 235 ALA A N 1
ATOM 1725 C CA . ALA A 1 235 ? -7.843 -3.419 5.354 1.00 97.00 235 ALA A CA 1
ATOM 1726 C C . ALA A 1 235 ? -6.712 -4.012 6.204 1.00 97.00 235 ALA A C 1
ATOM 1728 O O . ALA A 1 235 ? -5.562 -4.018 5.764 1.00 97.00 235 ALA A O 1
ATOM 1729 N N . ALA A 1 236 ? -7.024 -4.582 7.372 1.00 96.25 236 ALA A N 1
ATOM 1730 C CA . ALA A 1 236 ? -6.034 -5.205 8.250 1.00 96.25 236 ALA A CA 1
ATOM 1731 C C . ALA A 1 236 ? -5.300 -6.360 7.550 1.00 96.25 236 ALA A C 1
ATOM 1733 O O . ALA A 1 236 ? -4.068 -6.415 7.577 1.00 96.25 236 ALA A O 1
ATOM 1734 N N . ARG A 1 237 ? -6.028 -7.234 6.834 1.00 96.31 237 ARG A N 1
ATOM 1735 C CA . ARG A 1 237 ? -5.425 -8.336 6.058 1.00 96.31 237 ARG A CA 1
ATOM 1736 C C . ARG A 1 237 ? -4.498 -7.833 4.952 1.00 96.31 237 ARG A C 1
ATOM 1738 O O . ARG A 1 237 ? -3.398 -8.363 4.783 1.00 96.31 237 ARG A O 1
ATOM 1745 N N . LEU A 1 238 ? -4.921 -6.822 4.194 1.00 96.25 238 LEU A N 1
ATOM 1746 C CA . LEU A 1 238 ? -4.115 -6.244 3.116 1.00 96.25 238 LEU A CA 1
ATOM 1747 C C . LEU A 1 238 ? -2.865 -5.540 3.655 1.00 96.25 238 LEU A C 1
ATOM 1749 O O . LEU A 1 238 ? -1.773 -5.772 3.134 1.00 96.25 238 LEU A O 1
ATOM 1753 N N . ALA A 1 239 ? -2.999 -4.749 4.721 1.00 94.81 239 ALA A N 1
ATOM 1754 C CA . ALA A 1 239 ? -1.890 -4.039 5.350 1.00 94.81 239 ALA A CA 1
ATOM 1755 C C . ALA A 1 239 ? -0.873 -5.006 5.981 1.00 94.81 239 ALA A C 1
ATOM 1757 O O . ALA A 1 239 ? 0.328 -4.864 5.754 1.00 94.81 239 ALA A O 1
ATOM 1758 N N . ALA A 1 240 ? -1.336 -6.057 6.669 1.00 92.94 240 ALA A N 1
ATOM 1759 C CA . ALA A 1 240 ? -0.476 -7.129 7.173 1.00 92.94 240 ALA A CA 1
ATOM 1760 C C . ALA A 1 240 ? 0.235 -7.880 6.038 1.00 92.94 240 ALA A C 1
ATOM 1762 O O . ALA A 1 240 ? 1.431 -8.152 6.128 1.00 92.94 240 ALA A O 1
ATOM 1763 N N . SER A 1 241 ? -0.461 -8.158 4.931 1.00 89.81 241 SER A N 1
ATOM 1764 C CA . SER A 1 241 ? 0.153 -8.768 3.747 1.00 89.81 241 SER A CA 1
ATOM 1765 C C . SER A 1 241 ? 1.199 -7.855 3.094 1.00 89.81 241 SER A C 1
ATOM 1767 O O . SER A 1 241 ? 2.235 -8.338 2.635 1.00 89.81 241 SER A O 1
ATOM 1769 N N . ALA A 1 242 ? 0.965 -6.540 3.069 1.00 87.69 242 ALA A N 1
ATOM 1770 C CA . ALA A 1 242 ? 1.931 -5.553 2.599 1.00 87.69 242 ALA A CA 1
ATOM 1771 C C . ALA A 1 242 ? 3.158 -5.471 3.526 1.00 87.69 242 ALA A C 1
ATOM 1773 O O . ALA A 1 242 ? 4.288 -5.456 3.039 1.00 87.69 242 ALA A O 1
ATOM 1774 N N . LEU A 1 243 ? 2.956 -5.489 4.848 1.00 87.38 243 LEU A N 1
ATOM 1775 C CA . LEU A 1 243 ? 4.033 -5.510 5.841 1.00 87.38 243 LEU A CA 1
ATOM 1776 C C . LEU A 1 243 ? 4.877 -6.786 5.743 1.00 87.38 243 LEU A C 1
ATOM 1778 O O . LEU A 1 243 ? 6.101 -6.704 5.688 1.00 87.38 243 LEU A O 1
ATOM 1782 N N . ALA A 1 244 ? 4.243 -7.957 5.647 1.00 84.44 244 ALA A N 1
ATOM 1783 C CA . ALA A 1 244 ? 4.935 -9.232 5.435 1.00 84.44 244 ALA A CA 1
ATOM 1784 C C . ALA A 1 244 ? 5.760 -9.233 4.136 1.00 84.44 244 ALA A C 1
ATOM 1786 O O . ALA A 1 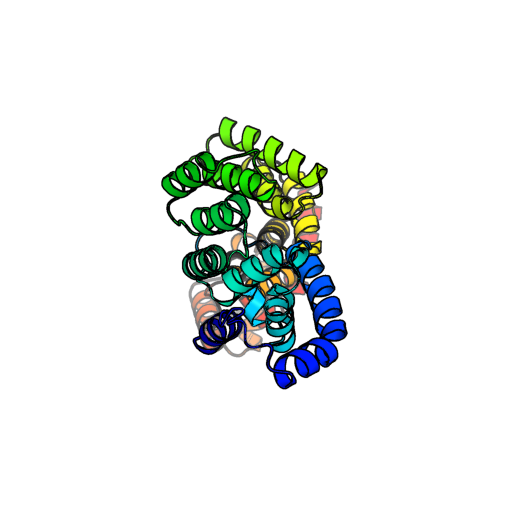244 ? 6.758 -9.938 4.013 1.00 84.44 244 ALA A O 1
ATOM 1787 N N . ALA A 1 245 ? 5.362 -8.400 3.175 1.00 76.75 245 ALA A N 1
ATOM 1788 C CA . ALA A 1 245 ? 6.085 -8.150 1.944 1.00 76.75 245 ALA A CA 1
ATOM 1789 C C . ALA A 1 245 ? 7.181 -7.066 2.041 1.00 76.75 245 ALA A C 1
ATOM 1791 O O . ALA A 1 245 ? 7.809 -6.748 1.032 1.00 76.75 245 ALA A O 1
ATOM 1792 N N . GLY A 1 246 ? 7.429 -6.488 3.215 1.00 76.00 246 GLY A N 1
ATOM 1793 C CA . GLY A 1 246 ? 8.430 -5.437 3.411 1.00 76.00 246 GLY A CA 1
ATOM 1794 C C . GLY A 1 246 ? 7.948 -4.012 3.214 1.00 76.00 246 GLY A C 1
ATOM 1795 O O . GLY A 1 246 ? 8.752 -3.087 3.315 1.00 76.00 246 GLY A O 1
ATOM 1796 N N . SER A 1 247 ? 6.666 -3.802 2.916 1.00 80.62 247 SER A N 1
ATOM 1797 C CA . SER A 1 247 ? 6.148 -2.451 2.733 1.00 80.62 247 SER A CA 1
ATOM 1798 C C . SER A 1 247 ? 6.046 -1.732 4.075 1.00 80.62 247 SER A C 1
ATOM 1800 O O . SER A 1 247 ? 5.282 -2.129 4.958 1.00 80.62 247 SER A O 1
ATOM 1802 N N . ARG A 1 248 ? 6.772 -0.617 4.196 1.00 83.31 248 ARG A N 1
ATOM 1803 C CA . ARG A 1 248 ? 6.611 0.332 5.307 1.00 83.31 248 ARG A CA 1
ATOM 1804 C C . ARG A 1 248 ? 5.215 0.945 5.325 1.00 83.31 248 ARG A C 1
ATOM 1806 O O . ARG A 1 248 ? 4.690 1.184 6.405 1.00 83.31 248 ARG A O 1
ATOM 1813 N N . ASP A 1 249 ? 4.607 1.134 4.155 1.00 84.50 249 ASP A N 1
ATOM 1814 C CA . ASP A 1 249 ? 3.241 1.648 4.03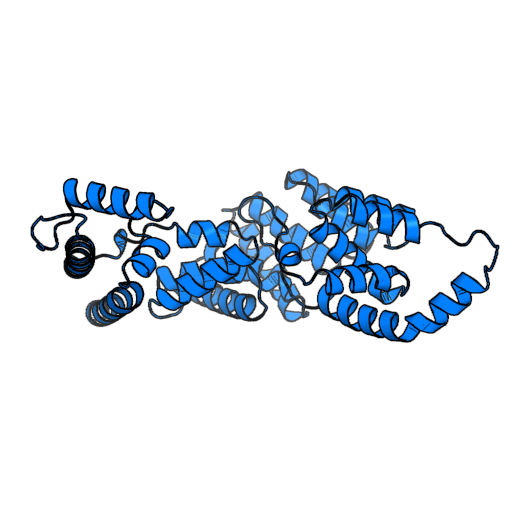7 1.00 84.50 249 ASP A CA 1
ATOM 1815 C C . ASP A 1 249 ? 2.248 0.677 4.694 1.00 84.50 249 ASP A C 1
ATOM 1817 O O . ASP A 1 249 ? 1.347 1.107 5.402 1.00 84.50 249 ASP A O 1
ATOM 1821 N N . GLY A 1 250 ? 2.463 -0.639 4.561 1.00 88.62 250 GLY A N 1
ATOM 1822 C CA . GLY A 1 250 ? 1.687 -1.646 5.293 1.00 88.62 250 GLY A CA 1
ATOM 1823 C C . GLY A 1 250 ? 1.781 -1.473 6.813 1.00 88.62 250 GLY A C 1
ATOM 1824 O O . GLY A 1 250 ? 0.763 -1.489 7.501 1.00 88.62 250 GLY A O 1
ATOM 1825 N N . SER A 1 251 ? 2.990 -1.231 7.336 1.00 88.81 251 SER A N 1
ATOM 1826 C CA . SER A 1 251 ? 3.187 -0.910 8.758 1.00 88.81 251 SER A CA 1
ATOM 1827 C C . SER A 1 251 ? 2.489 0.387 9.163 1.00 88.81 251 SER A C 1
ATOM 1829 O O . SER A 1 251 ? 1.904 0.445 10.240 1.00 88.81 251 SER A O 1
ATOM 1831 N N . ALA A 1 252 ? 2.570 1.425 8.328 1.00 89.06 252 ALA A N 1
ATOM 1832 C CA . ALA A 1 252 ? 1.962 2.720 8.605 1.00 89.06 252 ALA A CA 1
ATOM 1833 C C . ALA A 1 252 ? 0.432 2.619 8.647 1.00 89.06 252 ALA A C 1
ATOM 1835 O O . ALA A 1 252 ? -0.185 3.162 9.554 1.00 89.06 252 ALA A O 1
ATOM 1836 N N . VAL A 1 253 ? -0.169 1.860 7.726 1.00 93.06 253 VAL A N 1
ATOM 1837 C CA . VAL A 1 253 ? -1.618 1.616 7.700 1.00 93.06 253 VAL A CA 1
ATOM 1838 C C . VAL A 1 253 ? -2.071 0.802 8.914 1.00 93.06 253 VAL A C 1
ATOM 1840 O O . VAL A 1 253 ? -3.096 1.121 9.508 1.00 93.06 253 VAL A O 1
ATOM 1843 N N . LEU A 1 254 ? -1.304 -0.208 9.340 1.00 92.38 254 LEU A N 1
ATOM 1844 C CA . LEU A 1 254 ? -1.608 -0.952 10.572 1.00 92.38 254 LEU A CA 1
ATOM 1845 C C . LEU A 1 254 ? -1.528 -0.085 11.833 1.00 92.38 254 LEU A C 1
ATOM 1847 O O . LEU A 1 254 ? -2.236 -0.370 12.794 1.00 92.38 254 LEU A O 1
ATOM 1851 N N . ALA A 1 255 ? -0.672 0.938 11.823 1.00 91.19 255 ALA A N 1
ATOM 1852 C CA . ALA A 1 255 ? -0.472 1.879 12.921 1.00 91.19 255 ALA A CA 1
ATOM 1853 C C . ALA A 1 255 ? -1.350 3.139 12.820 1.00 91.19 255 ALA A C 1
ATOM 1855 O O . ALA A 1 255 ? -1.229 4.025 13.664 1.00 91.19 255 ALA A O 1
ATOM 1856 N N . LEU A 1 256 ? -2.206 3.242 11.799 1.00 91.94 256 LEU A N 1
ATOM 1857 C CA . LEU A 1 256 ? -3.092 4.385 11.618 1.00 91.94 256 LEU A CA 1
ATOM 1858 C C . LEU A 1 256 ? -4.121 4.422 12.752 1.00 91.94 256 LEU A C 1
ATOM 1860 O O . LEU A 1 256 ? -4.840 3.444 12.959 1.00 91.94 256 LEU A O 1
ATOM 1864 N N . ASP A 1 257 ? -4.202 5.546 13.465 1.00 92.62 257 ASP A N 1
ATOM 1865 C CA . ASP A 1 257 ? -5.246 5.770 14.464 1.00 92.62 257 ASP A CA 1
ATOM 1866 C C . ASP A 1 257 ? -6.572 6.095 13.759 1.00 92.62 257 ASP A C 1
ATOM 1868 O O . ASP A 1 257 ? -6.701 7.117 13.085 1.00 92.62 257 ASP A O 1
ATOM 1872 N N . VAL A 1 258 ? -7.555 5.208 13.912 1.00 93.06 258 VAL A N 1
ATOM 1873 C CA . VAL A 1 258 ? -8.885 5.298 13.296 1.00 93.06 258 VAL A CA 1
ATOM 1874 C C . VAL A 1 258 ? -9.962 5.799 14.261 1.00 93.06 258 VAL A C 1
ATOM 1876 O O . VAL A 1 258 ? -11.152 5.748 13.950 1.00 93.06 258 VAL A O 1
ATOM 1879 N N . SER A 1 259 ? -9.579 6.332 15.425 1.00 91.56 259 SER A N 1
ATOM 1880 C CA . SER A 1 259 ? -10.513 6.901 16.410 1.00 91.56 259 SER A CA 1
ATOM 1881 C C . SER A 1 259 ? -11.365 8.054 15.870 1.00 91.56 259 SER A C 1
ATOM 1883 O O . SER A 1 259 ? -12.459 8.295 16.375 1.00 91.56 259 SER A O 1
ATOM 1885 N N . TYR A 1 260 ? -10.928 8.742 14.812 1.00 87.38 260 TYR A N 1
ATOM 1886 C CA . TYR A 1 260 ? -11.722 9.783 14.145 1.00 87.38 260 TYR A CA 1
ATOM 1887 C C . TYR A 1 260 ? -13.006 9.239 13.491 1.00 87.38 260 TYR A C 1
ATOM 1889 O O . TYR A 1 260 ? -13.937 10.000 13.227 1.00 87.38 260 TYR A O 1
ATOM 1897 N N . LEU A 1 261 ? -13.087 7.924 13.263 1.00 87.62 261 LEU A N 1
ATOM 1898 C CA . LEU A 1 261 ? -14.274 7.242 12.746 1.00 87.62 261 LEU A CA 1
ATOM 1899 C C . LEU A 1 261 ? -15.251 6.827 13.866 1.00 87.62 261 LEU A C 1
ATOM 1901 O O . LEU A 1 261 ? -16.352 6.350 13.585 1.00 87.62 261 LEU A O 1
ATOM 1905 N N . PHE A 1 262 ? -14.878 6.998 15.142 1.00 91.44 262 PHE A N 1
ATOM 1906 C CA . PHE A 1 262 ? -15.604 6.423 16.273 1.00 91.44 262 PHE A CA 1
ATOM 1907 C C . PHE A 1 262 ? -16.710 7.346 16.796 1.00 91.44 262 PHE A C 1
ATOM 1909 O O . PHE A 1 262 ? -16.480 8.432 17.323 1.00 91.44 262 PHE A O 1
ATOM 1916 N N . SER A 1 263 ? -17.943 6.852 16.733 1.00 91.31 263 SER A N 1
ATOM 1917 C CA . SER A 1 263 ? -19.072 7.331 17.546 1.00 91.31 263 SER A CA 1
ATOM 1918 C C . SER A 1 263 ? -19.012 6.842 19.015 1.00 91.31 263 SER A C 1
ATOM 1920 O O . SER A 1 263 ? -18.282 5.893 19.314 1.00 91.31 263 SER A O 1
ATOM 1922 N N . PRO A 1 264 ? -19.834 7.396 19.938 1.00 93.31 264 PRO A N 1
ATOM 1923 C CA . PRO A 1 264 ? -19.911 6.936 21.335 1.00 93.31 264 PRO A CA 1
ATOM 1924 C C . PRO A 1 264 ? -20.200 5.437 21.507 1.00 93.31 264 PRO A C 1
ATOM 1926 O O . PRO A 1 264 ? -19.816 4.839 22.506 1.00 93.31 264 PRO A O 1
ATOM 1929 N N . GLN A 1 265 ? -20.876 4.802 20.544 1.00 94.62 265 GLN A N 1
ATOM 1930 C CA . GLN A 1 265 ? -21.108 3.357 20.572 1.00 94.62 265 GLN A CA 1
ATOM 1931 C C . GLN A 1 2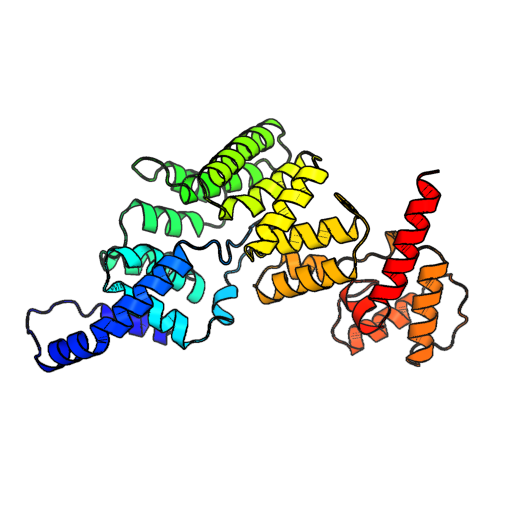65 ? -19.810 2.564 20.381 1.00 94.62 265 GLN A C 1
ATOM 1933 O O . GLN A 1 265 ? -19.571 1.619 21.122 1.00 94.62 265 GLN A O 1
ATOM 1938 N N . HIS A 1 266 ? -18.949 2.975 19.449 1.00 95.69 266 HIS A N 1
ATOM 1939 C CA . HIS A 1 266 ? -17.658 2.316 19.240 1.00 95.69 266 HIS A CA 1
ATOM 1940 C C . HIS A 1 266 ? -16.734 2.501 20.449 1.00 95.69 266 HIS A C 1
ATOM 1942 O O . HIS A 1 266 ? -16.009 1.586 20.827 1.00 95.69 266 HIS A O 1
ATOM 1948 N N . TRP A 1 267 ? -16.807 3.658 21.114 1.00 96.06 267 TRP A N 1
ATOM 1949 C CA . TRP A 1 267 ? -16.081 3.872 22.364 1.00 96.06 267 TRP A CA 1
ATOM 1950 C C . TRP A 1 267 ? -16.548 2.946 23.487 1.00 96.06 267 TRP A C 1
ATOM 1952 O O . TRP A 1 267 ? -15.701 2.425 24.208 1.00 96.06 267 TRP A O 1
ATOM 1962 N N . ARG A 1 268 ? -17.856 2.672 23.598 1.00 96.75 268 ARG A N 1
ATOM 1963 C CA . ARG A 1 268 ? -18.370 1.670 24.549 1.00 96.75 268 ARG A CA 1
ATOM 1964 C C . ARG A 1 268 ? -17.799 0.281 24.276 1.00 96.75 268 ARG A C 1
ATOM 1966 O O . ARG A 1 268 ? -17.311 -0.337 25.211 1.00 96.75 268 ARG A O 1
ATOM 1973 N N . MET A 1 269 ? -17.745 -0.147 23.013 1.00 97.50 269 MET A N 1
ATOM 1974 C CA . MET A 1 269 ? -17.150 -1.440 22.634 1.00 97.50 269 MET A CA 1
ATOM 1975 C C . MET A 1 269 ? -15.687 -1.559 23.096 1.00 97.50 269 MET A C 1
ATOM 1977 O O . MET A 1 269 ? -15.283 -2.572 23.663 1.00 97.50 269 MET A O 1
ATOM 1981 N N . VAL A 1 270 ? -14.884 -0.501 22.919 1.00 97.19 270 VAL A N 1
ATOM 1982 C CA . VAL A 1 270 ? -13.488 -0.480 23.399 1.00 97.19 270 VAL A CA 1
ATOM 1983 C C . VAL A 1 270 ? -13.419 -0.536 24.924 1.00 97.19 270 VAL A C 1
ATOM 1985 O O . VAL A 1 270 ? -12.619 -1.293 25.473 1.00 97.19 270 VAL A O 1
ATOM 1988 N N . GLN A 1 271 ? -14.244 0.252 25.616 1.00 97.38 271 GLN A N 1
ATOM 1989 C CA . GLN A 1 271 ? -14.301 0.254 27.079 1.00 97.38 271 GLN A CA 1
ATOM 1990 C C . GLN A 1 271 ? -14.674 -1.135 27.620 1.00 97.38 271 GLN A C 1
ATOM 1992 O O . GLN A 1 271 ? -13.996 -1.640 28.512 1.00 97.38 271 GLN A O 1
ATOM 1997 N N . GLU A 1 272 ? -15.685 -1.787 27.041 1.00 97.69 272 GLU A N 1
ATOM 1998 C CA . GLU A 1 272 ? -16.109 -3.150 27.388 1.00 97.69 272 GLU A CA 1
ATOM 1999 C C . GLU A 1 272 ? -14.969 -4.155 27.211 1.00 97.69 272 GLU A C 1
ATOM 2001 O O . GLU A 1 272 ? -14.691 -4.937 28.123 1.00 97.69 272 GLU A O 1
ATOM 2006 N N . ALA A 1 273 ? -14.242 -4.091 26.092 1.00 97.31 273 ALA A N 1
ATOM 2007 C CA . ALA A 1 273 ? -13.110 -4.979 25.839 1.00 97.31 273 ALA A CA 1
ATOM 2008 C C . ALA A 1 273 ? -11.947 -4.763 26.829 1.00 97.31 273 ALA A C 1
ATOM 2010 O O . ALA A 1 273 ? -11.323 -5.729 27.283 1.00 97.31 273 ALA A O 1
ATOM 2011 N N . LEU A 1 274 ? -11.663 -3.514 27.216 1.00 97.19 274 LEU A N 1
ATOM 2012 C CA . LEU A 1 274 ? -10.630 -3.191 28.209 1.00 97.19 274 LEU A CA 1
ATOM 2013 C C . LEU A 1 274 ? -11.030 -3.620 29.633 1.00 97.19 274 LEU A C 1
ATOM 2015 O O . LEU A 1 274 ? -10.173 -4.088 30.391 1.00 97.19 274 LEU A O 1
ATOM 2019 N N . VAL A 1 275 ? -12.317 -3.525 29.987 1.00 97.00 275 VAL A N 1
ATOM 2020 C CA . VAL A 1 275 ? -12.869 -4.054 31.250 1.00 97.00 275 VAL A CA 1
ATOM 2021 C C . VAL A 1 275 ? -12.786 -5.576 31.272 1.00 97.00 275 VAL A C 1
ATOM 2023 O O . VAL A 1 275 ? -12.275 -6.150 32.235 1.00 97.00 275 VAL A O 1
ATOM 2026 N N . ALA A 1 276 ? -13.214 -6.241 30.196 1.00 96.31 276 ALA A N 1
ATOM 2027 C CA . ALA A 1 276 ? -13.139 -7.695 30.055 1.00 96.31 276 ALA A CA 1
ATOM 2028 C C . ALA A 1 276 ? -11.690 -8.207 30.134 1.00 96.31 276 ALA A C 1
ATOM 2030 O O . ALA A 1 276 ? -11.426 -9.259 30.719 1.00 96.31 276 ALA A O 1
ATOM 2031 N N . SER A 1 277 ? -10.738 -7.418 29.629 1.00 94.81 277 SER A N 1
ATOM 2032 C CA . SER A 1 277 ? -9.299 -7.691 29.725 1.00 94.81 277 SER A CA 1
ATOM 2033 C C . SER A 1 277 ? -8.695 -7.380 31.104 1.00 94.81 277 SER A C 1
ATOM 2035 O O . SER A 1 277 ? -7.500 -7.592 31.300 1.00 94.81 277 SER A O 1
ATOM 2037 N N . ARG A 1 278 ? -9.496 -6.898 32.069 1.00 96.19 278 ARG A N 1
ATOM 2038 C CA . ARG A 1 278 ? -9.084 -6.487 33.427 1.00 96.19 278 ARG A CA 1
ATOM 2039 C C . ARG A 1 278 ? -8.027 -5.377 33.450 1.00 96.19 278 ARG A C 1
ATOM 2041 O O . ARG A 1 278 ? -7.220 -5.313 34.373 1.00 96.19 278 ARG A O 1
ATOM 2048 N N . ILE A 1 279 ? -8.032 -4.502 32.446 1.00 95.56 279 ILE A N 1
ATOM 2049 C CA . ILE A 1 279 ? -7.052 -3.410 32.316 1.00 95.56 279 ILE A CA 1
ATOM 2050 C C . ILE A 1 279 ? -7.573 -2.122 32.947 1.00 95.56 279 ILE A C 1
ATOM 2052 O O . ILE A 1 279 ? -6.792 -1.334 33.474 1.00 95.56 279 ILE A O 1
ATOM 2056 N N . HIS A 1 280 ? -8.890 -1.916 32.936 1.00 95.06 280 HIS A N 1
ATOM 2057 C CA . HIS A 1 280 ? -9.512 -0.729 33.509 1.00 95.06 280 HIS A CA 1
ATOM 2058 C C . HIS A 1 280 ? -10.856 -1.084 34.168 1.00 95.06 280 HIS A C 1
ATOM 2060 O O . HIS A 1 280 ? -11.677 -1.727 33.520 1.00 95.06 280 HIS A O 1
ATOM 2066 N N . PRO A 1 281 ? -11.114 -0.682 35.429 1.00 92.31 281 PRO A N 1
ATOM 2067 C CA . PRO A 1 281 ? -12.356 -1.008 36.143 1.00 92.31 281 PRO A CA 1
ATOM 2068 C C . PRO A 1 281 ? -13.462 0.060 36.013 1.00 92.31 281 PRO A C 1
ATOM 2070 O O . PRO A 1 281 ? -14.496 -0.047 36.666 1.00 92.31 281 PRO A O 1
ATOM 2073 N N . GLY A 1 282 ? -13.232 1.132 35.249 1.00 91.19 282 GLY A N 1
ATOM 2074 C CA . GLY A 1 282 ? -14.154 2.269 35.149 1.00 91.19 282 GLY A CA 1
ATOM 2075 C C . GLY A 1 282 ? -15.439 2.005 34.342 1.00 91.19 282 GLY A C 1
ATOM 2076 O O . GLY A 1 282 ? -15.584 0.953 33.722 1.00 91.19 282 GLY A O 1
ATOM 2077 N N . PRO A 1 283 ? -16.372 2.976 34.322 1.00 93.69 283 PRO A N 1
ATOM 2078 C CA . PRO A 1 283 ? -17.695 2.817 33.716 1.00 93.69 283 PRO A CA 1
ATOM 2079 C C . PRO A 1 283 ? -17.668 2.820 32.180 1.00 93.69 283 PRO A C 1
ATOM 2081 O O . PRO A 1 283 ? -16.977 3.630 31.564 1.00 93.69 283 PRO A O 1
ATOM 2084 N N . VAL A 1 284 ? -18.494 1.968 31.570 1.00 95.25 284 VAL A N 1
ATOM 2085 C CA . VAL A 1 284 ? -18.734 1.928 30.118 1.00 95.25 284 VAL A CA 1
ATOM 2086 C C . VAL A 1 284 ? -19.819 2.948 29.759 1.00 95.25 284 VAL A C 1
ATOM 2088 O O . VAL A 1 284 ? -21.012 2.651 29.789 1.00 95.25 284 VAL A O 1
ATOM 2091 N N . ASP A 1 285 ? -19.412 4.177 29.457 1.00 92.69 285 ASP A N 1
ATOM 2092 C CA . ASP A 1 285 ? -20.310 5.308 29.185 1.00 92.69 285 ASP A CA 1
ATOM 2093 C C . ASP A 1 285 ? -20.168 5.885 27.763 1.00 92.69 285 ASP A C 1
ATOM 2095 O O . ASP A 1 285 ? -20.942 6.752 27.362 1.00 92.69 285 ASP A O 1
ATOM 2099 N N . GLY A 1 286 ? -19.206 5.399 26.973 1.00 91.50 286 GLY A N 1
ATOM 2100 C CA . GLY A 1 286 ? -18.909 5.893 25.626 1.00 91.50 286 GLY A CA 1
ATOM 2101 C C . GLY A 1 286 ? -18.107 7.193 25.588 1.00 91.50 286 GLY A C 1
ATOM 2102 O O . GLY A 1 286 ? -17.846 7.710 24.500 1.00 91.50 286 GLY A O 1
ATOM 2103 N N . HIS A 1 287 ? -17.686 7.716 26.743 1.00 90.94 287 HIS A N 1
ATOM 2104 C CA . HIS A 1 287 ? -16.814 8.880 26.844 1.00 90.94 287 HIS A CA 1
ATOM 2105 C C . HIS A 1 287 ? -15.359 8.444 27.052 1.00 90.94 287 HIS A C 1
ATOM 2107 O O . HIS A 1 287 ? -14.942 8.048 28.143 1.00 90.94 287 HIS A O 1
ATOM 2113 N N . PHE A 1 288 ? -14.547 8.564 26.001 1.00 87.06 288 PHE A N 1
ATOM 2114 C CA . PHE A 1 288 ? -13.147 8.146 26.034 1.00 87.06 288 PHE A CA 1
ATOM 2115 C C . PHE A 1 288 ? -12.236 9.220 26.656 1.00 87.06 288 PHE A C 1
ATOM 2117 O O . PHE A 1 288 ? -11.682 10.082 25.973 1.00 87.06 288 PHE A O 1
ATOM 2124 N N . ARG A 1 289 ? -12.138 9.198 27.990 1.00 90.56 289 ARG A N 1
ATOM 2125 C CA . ARG A 1 289 ? -11.332 10.125 28.811 1.00 90.56 289 ARG A CA 1
ATOM 2126 C C . ARG A 1 289 ? -9.862 9.693 28.901 1.00 90.56 289 ARG A C 1
ATOM 2128 O O . ARG A 1 289 ? -9.493 8.618 28.437 1.00 90.56 289 ARG A O 1
ATOM 2135 N N . GLU A 1 290 ? -9.038 10.518 29.547 1.00 92.44 290 GLU A N 1
ATOM 2136 C CA . GLU A 1 290 ? -7.603 10.262 29.758 1.00 92.44 290 GLU A CA 1
ATOM 2137 C C . GLU A 1 290 ? -7.327 8.891 30.396 1.00 92.44 290 GLU A C 1
ATOM 2139 O O . GLU A 1 290 ? -6.547 8.125 29.845 1.00 92.44 290 GLU A O 1
ATOM 2144 N N . SER A 1 291 ? -8.070 8.495 31.435 1.00 94.62 291 SER A N 1
ATOM 2145 C CA . SER A 1 291 ? -7.875 7.186 32.082 1.00 94.62 291 SER A CA 1
ATOM 2146 C C . SER A 1 291 ? -8.102 5.988 31.144 1.00 94.62 291 SER A C 1
ATOM 2148 O O . SER A 1 291 ? -7.430 4.963 31.258 1.00 94.62 291 SER A O 1
ATOM 2150 N N . TRP A 1 292 ? -9.021 6.110 30.178 1.00 95.69 292 TRP A N 1
ATOM 2151 C CA . TRP A 1 292 ? -9.242 5.090 29.148 1.00 95.69 292 TRP A CA 1
ATOM 2152 C C . TRP A 1 292 ? -8.138 5.086 28.092 1.00 95.69 292 TRP A C 1
ATOM 2154 O O . TRP A 1 292 ? -7.762 4.020 27.602 1.00 95.69 292 TRP A O 1
ATOM 2164 N N . ARG A 1 293 ? -7.589 6.261 27.764 1.00 94.06 293 ARG A N 1
ATOM 2165 C CA . ARG A 1 293 ? -6.420 6.385 26.886 1.00 94.06 293 ARG A CA 1
ATOM 2166 C C . ARG A 1 293 ? -5.194 5.728 27.513 1.00 94.06 293 ARG A C 1
ATOM 2168 O O . ARG A 1 293 ? -4.510 4.980 26.821 1.00 94.06 293 ARG A O 1
ATOM 2175 N N . ASP A 1 294 ? -4.972 5.929 28.807 1.00 95.31 294 ASP A N 1
ATOM 2176 C CA . ASP A 1 294 ? -3.879 5.293 29.544 1.00 95.31 294 ASP A CA 1
ATOM 2177 C C . ASP A 1 294 ? -4.052 3.772 29.590 1.00 95.31 294 ASP A C 1
ATOM 2179 O O . ASP A 1 294 ? -3.115 3.026 29.310 1.00 95.31 294 ASP A O 1
ATOM 2183 N N . ALA A 1 295 ? -5.271 3.292 29.853 1.00 96.44 295 ALA A N 1
ATOM 2184 C CA . ALA A 1 295 ? -5.587 1.866 29.805 1.00 96.44 295 ALA A CA 1
ATOM 2185 C C . ALA A 1 295 ? -5.311 1.249 28.425 1.00 96.44 295 ALA A C 1
ATOM 2187 O O . ALA A 1 295 ? -4.709 0.179 28.325 1.00 96.44 295 ALA A O 1
ATOM 2188 N N . LEU A 1 296 ? -5.712 1.935 27.352 1.00 96.50 296 LEU A N 1
ATOM 2189 C CA . LEU A 1 296 ? -5.426 1.506 25.986 1.00 96.50 296 LEU A CA 1
ATOM 2190 C C . LEU A 1 296 ? -3.919 1.488 25.703 1.00 96.50 296 LEU A C 1
ATOM 2192 O O . LEU A 1 296 ? -3.427 0.547 25.084 1.00 96.50 296 LEU A O 1
ATOM 2196 N N . ALA A 1 297 ? -3.180 2.490 26.184 1.00 95.94 297 ALA A N 1
ATOM 2197 C CA . ALA A 1 297 ? -1.733 2.558 26.032 1.00 95.94 297 ALA A CA 1
ATOM 2198 C C . ALA A 1 297 ? -1.022 1.406 26.757 1.00 95.94 297 ALA A C 1
ATOM 2200 O O . ALA A 1 297 ? -0.102 0.805 26.198 1.00 95.94 297 ALA A O 1
ATOM 2201 N N . VAL A 1 298 ? -1.482 1.049 27.963 1.00 96.88 298 VAL A N 1
ATOM 2202 C CA . VAL A 1 298 ? -1.004 -0.119 28.722 1.00 96.88 298 VAL A CA 1
ATOM 2203 C C . VAL A 1 298 ? -1.303 -1.418 27.971 1.00 96.88 298 VAL A C 1
ATOM 2205 O O . VAL A 1 298 ? -0.411 -2.256 27.830 1.00 96.88 298 VAL A O 1
ATOM 2208 N N . PHE A 1 299 ? -2.522 -1.578 27.441 1.00 96.94 299 PHE A N 1
ATOM 2209 C CA . PHE A 1 299 ? -2.889 -2.739 26.624 1.00 96.94 299 PHE A CA 1
ATOM 2210 C C . PHE A 1 299 ? -1.987 -2.879 25.392 1.00 96.94 299 PHE A C 1
ATOM 2212 O O . PHE A 1 299 ? -1.415 -3.946 25.160 1.00 96.94 299 PHE A O 1
ATOM 2219 N N . ALA A 1 300 ? -1.837 -1.798 24.620 1.00 96.12 300 ALA A N 1
ATOM 2220 C CA . ALA A 1 300 ? -1.038 -1.785 23.402 1.00 96.12 300 ALA A CA 1
ATOM 2221 C C . ALA A 1 300 ? 0.435 -2.096 23.700 1.00 96.12 300 ALA A C 1
ATOM 2223 O O . ALA A 1 300 ? 1.019 -2.976 23.066 1.00 96.12 300 ALA A O 1
ATOM 2224 N N . ALA A 1 301 ? 1.014 -1.456 24.723 1.00 95.94 301 ALA A N 1
ATOM 2225 C CA . ALA A 1 301 ? 2.390 -1.703 25.148 1.00 95.94 301 ALA A CA 1
ATOM 2226 C C . ALA A 1 301 ? 2.611 -3.161 25.581 1.00 95.94 301 ALA A C 1
ATOM 2228 O O . ALA A 1 301 ? 3.576 -3.789 25.144 1.00 95.94 301 ALA A O 1
ATOM 2229 N N . GLY A 1 302 ? 1.688 -3.737 26.360 1.00 96.44 302 GLY A N 1
ATOM 2230 C CA . GLY A 1 302 ? 1.752 -5.137 26.799 1.00 96.44 302 GLY A CA 1
ATOM 2231 C C . GLY A 1 302 ? 1.675 -6.163 25.660 1.00 96.44 302 GLY A C 1
ATOM 2232 O O . GLY A 1 302 ? 2.027 -7.326 25.853 1.00 96.44 302 GLY A O 1
ATOM 2233 N N . ARG A 1 303 ? 1.238 -5.742 24.468 1.00 95.06 303 ARG A N 1
ATOM 2234 C CA . ARG A 1 303 ? 1.125 -6.568 23.256 1.00 95.06 303 ARG A CA 1
ATOM 2235 C C . ARG A 1 303 ? 2.137 -6.186 22.166 1.00 95.06 303 ARG A C 1
ATOM 2237 O O . ARG A 1 303 ? 2.120 -6.796 21.102 1.00 95.06 303 ARG A O 1
ATOM 2244 N N . GLY A 1 304 ? 3.003 -5.197 22.406 1.00 94.62 304 GLY A N 1
ATOM 2245 C CA . GLY A 1 304 ? 3.939 -4.686 21.398 1.00 94.62 304 GLY A CA 1
ATOM 2246 C C . GLY A 1 304 ? 3.249 -4.023 20.198 1.00 94.62 304 GLY A C 1
ATOM 2247 O O . GLY A 1 304 ? 3.761 -4.091 19.083 1.00 94.62 304 GLY A O 1
ATOM 2248 N N . LEU A 1 305 ? 2.075 -3.425 20.410 1.00 92.94 305 LEU A N 1
ATOM 2249 C CA . LEU A 1 305 ? 1.268 -2.789 19.369 1.00 92.94 305 LEU A CA 1
ATOM 2250 C C . LEU A 1 305 ? 1.543 -1.278 19.285 1.00 92.94 305 LEU A C 1
ATOM 2252 O O . LEU A 1 305 ? 1.966 -0.672 20.276 1.00 92.94 305 LEU A O 1
ATOM 2256 N N . PRO A 1 306 ? 1.273 -0.642 18.128 1.00 90.44 306 PRO A N 1
ATOM 2257 C CA . PRO A 1 306 ? 1.257 0.812 18.021 1.00 90.44 306 PRO A CA 1
ATOM 2258 C C . PRO A 1 306 ? 0.273 1.452 19.010 1.00 90.44 306 PRO A C 1
ATOM 2260 O O . PRO A 1 306 ? -0.765 0.879 19.341 1.00 90.44 306 PRO A O 1
ATOM 2263 N N . GLN A 1 307 ? 0.600 2.660 19.466 1.00 90.06 307 GLN A N 1
ATOM 2264 C CA . GLN A 1 307 ? -0.267 3.443 20.347 1.00 90.06 307 GLN A CA 1
ATOM 2265 C C . GLN A 1 307 ? -1.526 3.918 19.604 1.00 90.06 307 GLN A C 1
ATOM 2267 O O . GLN A 1 307 ? -1.459 4.238 18.419 1.00 90.06 307 GLN A O 1
ATOM 2272 N N . GLY A 1 308 ? -2.650 4.010 20.320 1.00 92.88 308 GLY A N 1
ATOM 2273 C CA . GLY A 1 308 ? -3.923 4.511 19.788 1.00 92.88 308 GLY A CA 1
ATOM 2274 C C . GLY A 1 308 ? -4.904 3.424 19.336 1.00 92.88 308 GLY A C 1
ATOM 2275 O O . GLY A 1 308 ? -4.678 2.218 19.508 1.00 92.88 308 GLY A O 1
ATOM 2276 N N . ILE A 1 309 ? -6.034 3.864 18.777 1.00 95.06 309 ILE A N 1
ATOM 2277 C CA . ILE A 1 309 ? -7.064 2.977 18.220 1.00 95.06 309 ILE A CA 1
ATOM 2278 C C . ILE A 1 309 ? -6.657 2.618 16.798 1.00 95.06 309 ILE A C 1
ATOM 2280 O O . ILE A 1 309 ? -7.090 3.234 15.835 1.00 95.06 309 ILE A O 1
ATOM 2284 N N . THR A 1 310 ? -5.773 1.636 16.671 1.00 96.19 310 THR A N 1
ATOM 2285 C CA . THR A 1 310 ? -5.268 1.187 15.369 1.00 96.19 310 THR A CA 1
ATOM 2286 C C . THR A 1 310 ? -5.961 -0.087 14.903 1.00 96.19 310 THR A C 1
ATOM 2288 O O . THR A 1 310 ? -6.596 -0.776 15.706 1.00 96.19 310 THR A O 1
ATOM 2291 N N . LEU A 1 311 ? -5.816 -0.452 13.622 1.00 94.69 311 LEU A N 1
ATOM 2292 C CA . LEU A 1 311 ? -6.318 -1.741 13.125 1.00 94.69 311 LEU A CA 1
ATOM 2293 C C . LEU A 1 311 ? -5.744 -2.915 13.928 1.00 94.69 311 LEU A C 1
ATOM 2295 O O . LEU A 1 311 ? -6.477 -3.836 14.276 1.00 94.69 311 LEU A O 1
ATOM 2299 N N . ALA A 1 312 ? -4.454 -2.853 14.268 1.00 91.75 312 ALA A N 1
ATOM 2300 C CA . ALA A 1 312 ? -3.801 -3.883 15.067 1.00 91.75 312 ALA A CA 1
ATOM 2301 C C . ALA A 1 312 ? -4.351 -3.932 16.505 1.00 91.75 312 ALA A C 1
ATOM 2303 O O . ALA A 1 312 ? -4.552 -5.014 17.054 1.00 91.75 312 ALA A O 1
ATOM 2304 N N . THR A 1 313 ? -4.645 -2.774 17.105 1.00 95.56 313 THR A N 1
ATOM 2305 C CA . THR A 1 313 ? -5.257 -2.691 18.440 1.00 95.56 313 THR A CA 1
ATOM 2306 C C . THR A 1 313 ? -6.675 -3.265 18.447 1.00 95.56 313 THR A C 1
ATOM 2308 O O . THR A 1 313 ? -7.017 -4.039 19.339 1.00 95.56 313 THR A O 1
ATOM 2311 N N . LEU A 1 314 ? -7.496 -2.923 17.449 1.00 96.75 314 LEU A N 1
ATOM 2312 C CA . LEU A 1 314 ? -8.873 -3.414 17.333 1.00 96.75 314 LEU A CA 1
ATOM 2313 C C . LEU A 1 314 ? -8.936 -4.918 17.071 1.00 96.75 314 LEU A C 1
ATOM 2315 O O . LEU A 1 314 ? -9.773 -5.600 17.660 1.00 96.75 314 LEU A O 1
ATOM 2319 N N . ASP A 1 315 ? -8.039 -5.440 16.236 1.00 94.81 315 ASP A N 1
ATOM 2320 C CA . ASP A 1 315 ? -7.903 -6.878 16.004 1.00 94.81 315 ASP A CA 1
ATOM 2321 C C . ASP A 1 315 ? -7.486 -7.610 17.291 1.00 94.81 315 ASP A C 1
ATOM 2323 O O . ASP A 1 315 ? -8.120 -8.579 17.701 1.00 94.81 315 ASP A O 1
ATOM 2327 N N . ALA A 1 316 ? -6.503 -7.072 18.023 1.00 94.62 316 ALA A N 1
ATOM 2328 C CA . ALA A 1 316 ? -6.038 -7.643 19.287 1.00 94.62 316 ALA A CA 1
ATOM 2329 C C . ALA A 1 316 ? -7.080 -7.616 20.424 1.00 94.62 316 ALA A C 1
ATOM 2331 O O . ALA A 1 316 ? -6.961 -8.407 21.369 1.00 94.62 316 ALA A O 1
ATOM 2332 N N . LEU A 1 317 ? -8.057 -6.704 20.354 1.00 96.12 317 LEU A N 1
ATOM 2333 C CA . LEU A 1 317 ? -9.225 -6.634 21.241 1.00 96.12 317 LEU A CA 1
ATOM 2334 C C . LEU A 1 317 ? -10.405 -7.490 20.744 1.00 96.12 317 LEU A C 1
ATOM 2336 O O . LEU A 1 317 ? -11.390 -7.619 21.464 1.00 96.12 317 LEU A O 1
ATOM 2340 N N . GLY A 1 318 ? -10.329 -8.067 19.539 1.00 96.31 318 GLY A N 1
ATOM 2341 C CA . GLY A 1 318 ? -11.423 -8.829 18.930 1.00 96.31 318 GLY A CA 1
ATOM 2342 C C . GLY A 1 318 ? -12.597 -7.968 18.448 1.00 96.31 318 GLY A C 1
ATOM 2343 O O . GLY A 1 318 ? -13.694 -8.483 18.268 1.00 96.31 318 GLY A O 1
ATOM 2344 N N . LEU A 1 319 ? -12.383 -6.665 18.240 1.00 97.12 319 LEU A N 1
ATOM 2345 C CA . LEU A 1 319 ? -13.437 -5.686 17.939 1.00 97.12 319 LEU A CA 1
ATOM 2346 C C . LEU A 1 319 ? -13.565 -5.342 16.450 1.00 97.12 319 LEU A C 1
ATOM 2348 O O . LEU A 1 319 ? -14.501 -4.648 16.057 1.00 97.12 319 LEU A O 1
ATOM 2352 N N . LEU A 1 320 ? -12.626 -5.789 15.614 1.00 95.25 320 LEU A N 1
ATOM 2353 C CA . LEU A 1 320 ? -12.492 -5.333 14.227 1.00 95.25 320 LEU A CA 1
ATOM 2354 C C . LEU A 1 320 ? -13.776 -5.525 13.393 1.00 95.25 320 LEU A C 1
ATOM 2356 O O . LEU A 1 320 ? -14.210 -4.601 12.706 1.00 95.25 320 LEU A O 1
ATOM 2360 N N . GLU A 1 321 ? -14.401 -6.702 13.477 1.00 95.75 321 GLU A N 1
ATOM 2361 C CA . GLU A 1 321 ? -15.642 -7.028 12.754 1.00 95.75 321 GLU A CA 1
ATOM 2362 C C . GLU A 1 321 ? -16.854 -6.257 13.300 1.00 95.75 321 GLU A C 1
ATOM 2364 O O . GLU A 1 321 ? -17.660 -5.722 12.535 1.00 95.75 321 GLU A O 1
ATOM 2369 N N . GLU A 1 322 ? -16.973 -6.155 14.624 1.00 95.81 322 GLU A N 1
ATOM 2370 C CA . GLU A 1 322 ? -18.108 -5.505 15.286 1.00 95.81 322 GLU A CA 1
ATOM 2371 C C . GLU A 1 322 ? -18.122 -3.987 15.045 1.00 95.81 322 GLU A C 1
ATOM 2373 O O . GLU A 1 322 ? -19.155 -3.409 14.678 1.00 95.81 322 GLU A O 1
ATOM 2378 N N . VAL A 1 323 ? -16.952 -3.349 15.157 1.00 95.56 323 VAL A N 1
ATOM 2379 C CA . VAL A 1 323 ? -16.7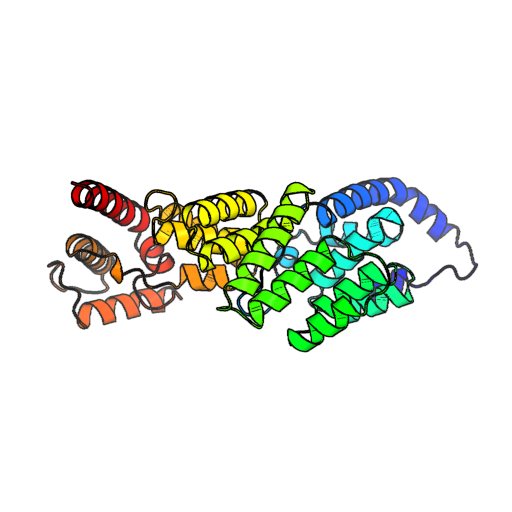61 -1.934 14.820 1.00 95.56 323 VAL A CA 1
ATOM 2380 C C . VAL A 1 323 ? -17.084 -1.702 13.347 1.00 95.56 323 VAL A C 1
ATOM 2382 O O . VAL A 1 323 ? -17.874 -0.816 13.022 1.00 95.56 323 VAL A O 1
ATOM 2385 N N . ASN A 1 324 ? -16.553 -2.535 12.447 1.00 95.31 324 ASN A N 1
ATOM 2386 C CA . ASN A 1 324 ? -16.807 -2.411 11.013 1.00 95.31 324 ASN A CA 1
ATOM 2387 C C . ASN A 1 324 ? -18.303 -2.534 10.667 1.00 95.31 324 ASN A C 1
ATOM 2389 O O . ASN A 1 324 ? -18.831 -1.737 9.888 1.00 95.31 324 ASN A O 1
ATOM 2393 N N . SER A 1 325 ? -19.009 -3.494 11.272 1.00 94.19 325 SER A N 1
ATOM 2394 C CA . SER A 1 325 ? -20.456 -3.675 11.098 1.00 94.19 325 SER A CA 1
ATOM 2395 C C . SER A 1 325 ? -21.236 -2.419 11.502 1.00 94.19 325 SER A C 1
ATOM 2397 O O . SER A 1 325 ? -22.063 -1.912 10.736 1.00 94.19 325 SER A O 1
ATOM 2399 N N . THR A 1 326 ? -20.908 -1.854 12.664 1.00 93.06 326 THR A N 1
ATOM 2400 C CA . THR A 1 326 ? -21.565 -0.654 13.200 1.00 93.06 326 THR A CA 1
ATOM 2401 C C . THR A 1 326 ? -21.279 0.583 12.346 1.00 93.06 326 THR A C 1
ATOM 2403 O O . THR A 1 326 ? -22.193 1.354 12.036 1.00 93.06 326 THR A O 1
ATOM 2406 N N . MET A 1 327 ? -20.042 0.746 11.870 1.00 90.00 327 MET A N 1
ATOM 2407 C CA . MET A 1 327 ? -19.682 1.811 10.932 1.00 90.00 327 MET A CA 1
ATOM 2408 C C . MET A 1 327 ? -20.488 1.709 9.632 1.00 90.00 327 MET A C 1
ATOM 2410 O O . MET A 1 327 ? -21.054 2.702 9.164 1.00 90.00 327 MET A O 1
ATOM 2414 N N . ARG A 1 328 ? -20.611 0.507 9.052 1.00 87.94 328 ARG A N 1
ATOM 2415 C CA . ARG A 1 328 ? -21.401 0.302 7.826 1.00 87.94 328 ARG A CA 1
ATOM 2416 C C . ARG A 1 328 ? -22.866 0.700 8.010 1.00 87.94 328 ARG A C 1
ATOM 2418 O O . ARG A 1 328 ? -23.422 1.334 7.113 1.00 87.94 328 ARG A O 1
ATOM 2425 N N . GLN A 1 329 ? -23.466 0.396 9.160 1.00 86.75 329 GLN A N 1
ATOM 2426 C CA . GLN A 1 329 ? -24.839 0.806 9.480 1.00 86.75 329 GLN A CA 1
ATOM 2427 C C . GLN A 1 329 ? -24.976 2.335 9.581 1.00 86.75 329 GLN A C 1
ATOM 2429 O O . GLN A 1 329 ? -25.891 2.912 8.994 1.00 86.75 329 GLN A O 1
ATOM 2434 N N . GLN A 1 330 ? -24.032 3.016 10.240 1.00 80.94 330 GLN A N 1
ATOM 2435 C CA . GLN A 1 330 ? -24.054 4.480 10.375 1.00 80.94 330 GLN A CA 1
ATOM 2436 C C . GLN A 1 330 ? -23.956 5.209 9.027 1.00 80.94 330 GLN A C 1
ATOM 2438 O O . GLN A 1 330 ? -24.559 6.270 8.851 1.00 80.94 330 GLN A O 1
ATOM 2443 N N . ARG A 1 331 ? -23.241 4.643 8.047 1.00 76.38 331 ARG A N 1
ATOM 2444 C CA . ARG A 1 331 ? -23.153 5.227 6.699 1.00 76.38 331 ARG A CA 1
ATOM 2445 C C . ARG A 1 331 ? -24.488 5.227 5.965 1.00 76.38 331 ARG A C 1
ATOM 2447 O O . ARG A 1 331 ? -24.772 6.183 5.249 1.00 76.38 331 ARG A O 1
ATOM 2454 N N . VAL A 1 332 ? -25.278 4.162 6.119 1.00 72.00 332 VAL A N 1
ATOM 2455 C CA . VAL A 1 332 ? -26.603 4.061 5.488 1.00 72.00 332 VAL A CA 1
ATOM 2456 C C . VAL A 1 332 ? -27.496 5.190 5.990 1.00 72.00 332 VAL A C 1
ATOM 2458 O O . VAL A 1 332 ? -28.160 5.827 5.186 1.00 72.00 332 VAL A O 1
ATOM 2461 N N . ILE A 1 333 ? -27.430 5.497 7.287 1.00 66.00 333 ILE A N 1
ATOM 2462 C CA . ILE A 1 333 ? -28.230 6.558 7.908 1.00 66.00 333 ILE A CA 1
ATOM 2463 C C . ILE A 1 333 ? -27.830 7.946 7.389 1.00 66.00 333 ILE A C 1
ATOM 2465 O O . ILE A 1 333 ? -28.702 8.751 7.116 1.00 66.00 333 ILE A O 1
ATOM 2469 N N . ARG A 1 334 ? -26.532 8.228 7.199 1.00 58.22 334 ARG A N 1
ATOM 2470 C CA . ARG A 1 334 ? -26.049 9.554 6.748 1.00 58.22 334 ARG A CA 1
ATOM 2471 C C . ARG A 1 334 ? -26.291 9.874 5.267 1.00 58.22 334 ARG A C 1
ATOM 2473 O O . ARG A 1 334 ? -25.995 10.987 4.844 1.00 58.22 334 ARG A O 1
ATOM 2480 N N . ARG A 1 335 ? -26.723 8.902 4.457 1.00 55.81 335 ARG A N 1
ATOM 2481 C CA . ARG A 1 335 ? -27.045 9.118 3.032 1.00 55.81 335 ARG A CA 1
ATOM 2482 C C . ARG A 1 335 ? -28.503 9.530 2.796 1.00 55.81 335 ARG A C 1
ATOM 2484 O O . ARG A 1 335 ? -28.829 9.856 1.657 1.00 55.81 335 ARG A O 1
ATOM 2491 N N . TYR A 1 336 ? -29.331 9.511 3.837 1.00 44.12 336 TYR A N 1
ATOM 2492 C CA . TYR A 1 336 ? -30.707 10.003 3.847 1.00 44.12 336 TYR A CA 1
ATOM 2493 C C . TYR A 1 336 ? -30.807 11.241 4.739 1.00 44.12 336 TYR A C 1
ATOM 2495 O O . TYR A 1 336 ? -31.710 12.059 4.470 1.00 44.12 336 TYR A O 1
#

Organism: NCBI:txid2796142

Foldseek 3Di:
DVVLVVVLVVVLPPCPVPPPVVVVVVCVVCVVLLVVLLVVLLCVLLALAAPFDDPDDDALDQCVPPDPVNLVSLCSNLVPLSNLLSNLVSSCSNVVPLLVSLVSCVVSVSDDQQSSQLSNLLNDPQLVSSLVSLVPRDDDHDLSSLLSNLSSQCSVVVLDPVSLVVSLVSLVVSVVVVVLSSLLVNLSSCVSVVVQLSSLVSLVVSVVSLHLSSLLSNLVSLLVQTNHANDLVSSLVSLVSSVSSVHPSSVVQQQDASCVLDDLVLLLLLVVLLVVVVLDVDDSRSDCDPSNLVSLQVVCVVVVHHRHRGSNSCVVSVNRVVSSVVSRVVVVVVVD

Sequence (336 aa):
MQLVLLLLAALWQGPTGIADPGVAAARARFAAPIATAAEHCRRDGEAPRGTGGFAFGRADHQIAAYPATRWLACLAAVEVPQARPAAVRIAAIATNRPRTVAALAEAAGWCDGEACGVLRCGAIEHDGVRLACLRRLPGPASPERRDLIAAARVKRAADDYATLVAARATFADLVAGGYYPALANLALVEYRLTNLDEAYRFAEEGASYGLPTAKALAAYLKIEGFGGAWDLPGAARLAASALAAGSRDGSAVLALDVSYLFSPQHWRMVQEALVASRIHPGPVDGHFRESWRDALAVFAAGRGLPQGITLATLDALGLLEEVNSTMRQQRVIRRY

Radius of gyration: 24.26 Å; chains: 1; bounding box: 71×54×63 Å

Secondary structure (DSSP, 8-state):
-HHHHHHHHHHTS---S---HHHHHHHHHHHHHHHHHHHHHHHHHHS-------SS-----GGGGS-HHHHHHHHHGGGSGGGHHHHHHHHHHHHT-HHHHHHHHHHTT-S-HHHHHHHHHHT-SSHHHHHHHHHHSSSSPPHHHHHHHHHHHHHHTTT-HHHHHHHHHHHHHHHHTT-TTHHHHHHHHHHHTT-HHHHHHHHHHHHHTT-HHHHHHHHHHHHHT-SSS--HHHHHHHHHHHHHTT-HHHHHHHT-B-GGG--HHHHHHHHHHHHHTTS--S--SS---HHHHHHHHHHHHHTTPPSSSBHHHHHHTT-HHHHHHHHHHHHHHHT-

pLDDT: mean 80.61, std 18.4, range [25.55, 98.19]